Protein 6UMT (pdb70)

Secondary structure (DSSP, 8-state):
---EEE-SEEEEETTS-EEEEEE---SS----EEEEEE-TTS-EEEEEEET---EEEEE-TTSSEEEEEESS--GGG-EEEEEEEEE-SSS-EEEEPPPEEEEEEPPP-/--EEE-S--EEEEETT--EEEEEEEE-SS----SSEEEEEEES----S---EE-GGGGGGTEEEEEESS--GGG-EEEEEEEEETTEEEEEEEEEEEE-

InterPro domains:
  IPR003599 Immunoglobulin domain subtype [SM00409] (39-145)
  IPR007110 Immunoglobulin-like domain [PS50835] (35-145)
  IPR013106 Immunoglobulin V-set domain [PF07686] (39-144)
  IPR013106 Immunoglobulin V-set domain [SM00406] (49-125)
  IPR013783 Immunoglobulin-like fold [G3DSA:2.60.40.10] (24-150)
  IPR036179 Immunoglobulin-like domain superfamily [SSF48726] (37-146)
  IPR042379 Programmed cell death protein 1 [PTHR15264] (1-281)

CATH classification: 2.60.40.10

Nearest PDB structures (foldseek):
  6umt-assembly1_A  TM=1.009E+00  e=7.708E-22  Homo sapiens
  6j15-assembly1_C  TM=9.448E-01  e=2.544E-17  Homo sapiens
  3rrq-assembly1_A  TM=9.285E-01  e=1.656E-17  Homo sapiens
  4zqk-assembly1_B  TM=9.507E-01  e=1.341E-16  Homo sapiens
  6j14-assembly1_G  TM=9.420E-01  e=9.247E-16  Homo sapiens

Structure (mmCIF, N/CA/C/O backbone):
data_6UMT
#
_entry.id   6UMT
#
_cell.length_a   41.291
_cell.length_b   67.798
_cell.length_c   89.701
_cell.angle_alpha   90.000
_cell.angle_beta   90.000
_cell.angle_gamma   90.000
#
_symmetry.space_group_name_H-M   'P 21 21 21'
#
loop_
_entity.id
_entity.type
_entity.pdbx_description
1 polymer 'Programmed cell death protein 1'
2 polymer 'Programmed cell death 1 ligand 2'
3 non-polymer 'MAGNESIUM ION'
4 water water
#
loop_
_atom_site.group_PDB
_atom_site.id
_atom_site.type_symbol
_atom_site.label_atom_id
_atom_site.label_alt_id
_atom_site.label_comp_id
_atom_site.label_asym_id
_atom_site.label_entity_id
_atom_site.label_seq_id
_atom_site.pdbx_PDB_ins_code
_atom_site.Cartn_x
_atom_site.Cartn_y
_atom_site.Cartn_z
_atom_site.occupancy
_atom_site.B_iso_or_equiv
_atom_site.auth_seq_id
_atom_site.auth_comp_id
_atom_site.auth_asym_id
_atom_site.auth_atom_id
_atom_site.pdbx_PDB_model_num
ATOM 1 N N . ASN A 1 20 ? -24.027 -9.539 19.170 1.00 111.31 33 ASN A N 1
ATOM 2 C CA . ASN A 1 20 ? -23.199 -10.217 20.160 1.00 108.34 33 ASN A CA 1
ATOM 3 C C . ASN A 1 20 ? -21.841 -9.544 20.469 1.00 99.06 33 ASN A C 1
ATOM 4 O O . ASN A 1 20 ? -21.189 -9.931 21.441 1.00 101.06 33 ASN A O 1
ATOM 9 N N . PRO A 1 21 ? -21.406 -8.542 19.665 1.00 83.38 34 PRO A N 1
ATOM 10 C CA . PRO A 1 21 ? -20.437 -7.630 20.294 1.00 70.58 34 PRO A CA 1
ATOM 11 C C . PRO A 1 21 ? -21.072 -6.991 21.522 1.00 57.90 34 PRO A C 1
ATOM 12 O O . PRO A 1 21 ? -22.283 -6.799 21.518 1.00 57.97 34 PRO A O 1
ATOM 16 N N . PRO A 1 22 ? -20.283 -6.644 22.545 1.00 49.94 35 PRO A N 1
ATOM 17 C CA . PRO A 1 22 ? -20.963 -6.060 23.705 1.00 46.59 35 PRO A CA 1
ATOM 18 C C . PRO A 1 22 ? -21.633 -4.748 23.352 1.00 47.38 35 PRO A C 1
ATOM 19 O O . PRO A 1 22 ? -21.251 -4.083 22.386 1.00 41.97 35 PRO A O 1
ATOM 23 N N . THR A 1 23 ? -22.653 -4.389 24.121 1.00 49.01 36 THR A N 1
ATOM 24 C CA . THR A 1 23 ? -23.241 -3.073 23.972 1.00 48.00 36 THR A CA 1
ATOM 25 C C . THR A 1 23 ? -22.754 -2.242 25.152 1.00 42.96 36 THR A C 1
ATOM 26 O O . THR A 1 23 ? -22.334 -2.781 26.167 1.00 39.95 36 THR A O 1
ATOM 30 N N . PHE A 1 24 ? -22.799 -0.928 25.006 1.00 42.88 37 PHE A N 1
ATOM 31 C CA . PHE A 1 24 ? -22.126 -0.050 25.939 1.00 42.42 37 PHE A CA 1
ATOM 32 C C . PHE A 1 24 ? -22.893 1.261 25.947 1.00 43.95 37 PHE A C 1
ATOM 33 O O . PHE A 1 24 ? -23.025 1.900 24.898 1.00 43.18 37 PHE A O 1
ATOM 41 N N . SER A 1 25 ? -23.442 1.646 27.100 1.00 40.45 38 SER A N 1
ATOM 42 C CA . SER A 1 25 ? -24.375 2.769 27.105 1.00 42.21 38 SER A CA 1
ATOM 43 C C . SER A 1 25 ? -24.207 3.590 28.388 1.00 44.20 38 SER A C 1
ATOM 44 O O . SER A 1 25 ? -23.717 3.063 29.391 1.00 42.91 38 SER A O 1
ATOM 47 N N . PRO A 1 26 ? -24.609 4.877 28.364 1.00 42.13 39 PRO A N 1
ATOM 48 C CA . PRO A 1 26 ? -25.211 5.580 27.221 1.00 42.61 39 PRO A CA 1
ATOM 49 C C . PRO A 1 26 ? -24.159 6.005 26.227 1.00 41.21 39 PRO A C 1
ATOM 50 O O . PRO A 1 26 ? -22.966 6.034 26.577 1.00 36.56 39 PRO A O 1
ATOM 54 N N . ALA A 1 27 ? -24.571 6.315 25.007 1.00 42.34 40 ALA A N 1
ATOM 55 C CA . ALA A 1 27 ? -23.631 6.754 23.977 1.00 40.44 40 ALA A CA 1
ATOM 56 C C . ALA A 1 27 ? -22.950 8.050 24.389 1.00 43.29 40 ALA A C 1
ATOM 57 O O . ALA A 1 27 ? -21.808 8.304 23.985 1.00 40.87 4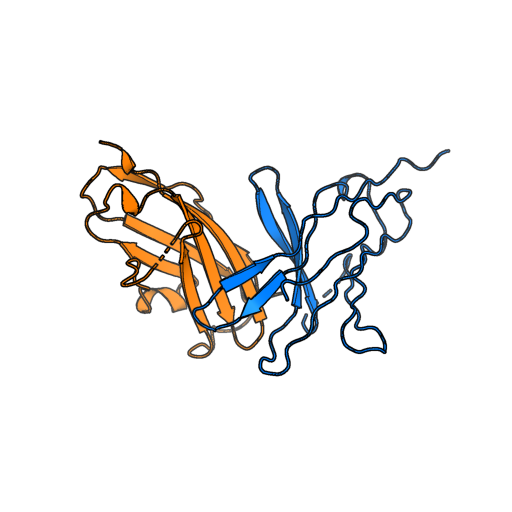0 ALA A O 1
ATOM 59 N N . LEU A 1 28 ? -23.659 8.869 25.171 1.00 43.52 41 LEU A N 1
ATOM 60 C CA . LEU A 1 28 ? -23.142 10.151 25.660 1.00 39.16 41 LEU A CA 1
ATOM 61 C C . LEU A 1 28 ? -23.457 10.291 27.152 1.00 38.91 41 LEU A C 1
ATOM 62 O O . LEU A 1 28 ? -24.600 10.380 27.538 1.00 39.67 41 LEU A O 1
ATOM 67 N N . LEU A 1 29 ? -22.431 10.308 27.976 1.00 36.39 42 LEU A N 1
ATOM 68 C CA . LEU A 1 29 ? -22.585 10.372 29.435 1.00 38.27 42 LEU A CA 1
ATOM 69 C C . LEU A 1 29 ? -21.992 11.678 29.943 1.00 36.30 42 LEU A C 1
ATOM 70 O O . LEU A 1 29 ? -20.832 11.976 29.667 1.00 36.38 42 LEU A O 1
ATOM 75 N N . VAL A 1 30 ? -22.774 12.474 30.652 1.00 36.07 43 VAL A N 1
ATOM 76 C CA . VAL A 1 30 ? -22.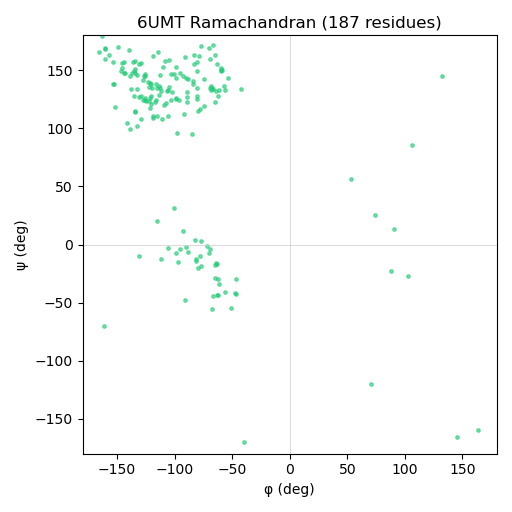306 13.784 31.082 1.00 34.96 43 VAL A CA 1
ATOM 77 C C . VAL A 1 30 ? -22.431 13.835 32.595 1.00 38.56 43 VAL A C 1
ATOM 78 O O . VAL A 1 30 ? -23.509 13.615 33.130 1.00 41.78 43 VAL A O 1
ATOM 82 N N A VAL A 1 31 ? -21.318 14.134 33.267 0.42 35.68 44 VAL A N 1
ATOM 83 N N B VAL A 1 31 ? -21.316 14.072 33.280 0.58 35.37 44 VAL A N 1
ATOM 84 C CA A VAL A 1 31 ? -21.217 14.103 34.730 0.42 36.28 44 VAL A CA 1
ATOM 85 C CA B VAL A 1 31 ? -21.332 14.226 34.738 0.58 36.42 44 VAL A CA 1
ATOM 86 C C A VAL A 1 31 ? -20.440 15.329 35.240 0.42 36.32 44 VAL A C 1
ATOM 87 C C B VAL A 1 31 ? -20.605 15.488 35.171 0.58 36.63 44 VAL A C 1
ATOM 88 O O A VAL A 1 31 ? -19.559 15.832 34.545 0.42 35.50 44 VAL A O 1
ATOM 89 O O B VAL A 1 31 ? -19.922 16.151 34.390 0.58 36.08 44 VAL A O 1
ATOM 96 N N . THR A 1 32 ? -20.768 15.811 36.435 1.00 34.64 45 THR A N 1
ATOM 97 C CA . THR A 1 32 ? -20.067 16.938 37.036 1.00 36.77 45 THR A CA 1
ATOM 98 C C . THR A 1 32 ? -18.768 16.431 37.670 1.00 36.40 45 THR A C 1
ATOM 99 O O . THR A 1 32 ? -18.772 15.336 38.250 1.00 33.44 45 THR A O 1
ATOM 103 N N . GLU A 1 33 ? -17.671 17.189 37.556 1.00 36.77 46 GLU A N 1
ATOM 104 C CA . GLU A 1 33 ? -16.377 16.733 38.083 1.00 37.14 46 GLU A CA 1
ATOM 105 C C . GLU A 1 33 ? -16.540 16.439 39.577 1.00 33.91 46 GLU A C 1
ATOM 106 O O . GLU A 1 33 ? -17.203 17.173 40.282 1.00 35.69 46 GLU A O 1
ATOM 112 N N . GLY A 1 34 ? -15.983 15.325 40.039 1.00 33.51 47 GLY A N 1
ATOM 113 C CA . GLY A 1 34 ? -16.123 14.964 41.449 1.00 37.77 47 GLY A CA 1
ATOM 114 C C . GLY A 1 34 ? -17.164 13.870 41.684 1.00 40.08 47 GLY A C 1
ATOM 115 O O . GLY A 1 34 ? -17.059 13.117 42.652 1.00 45.08 47 GLY A O 1
ATOM 116 N N . ASP A 1 35 ? -18.159 13.780 40.804 1.00 34.50 48 ASP A N 1
ATOM 117 C CA . ASP A 1 35 ? -19.192 12.736 40.854 1.00 35.42 48 ASP A CA 1
ATOM 118 C C . ASP A 1 35 ? -18.742 11.428 40.192 1.00 38.54 48 ASP A C 1
ATOM 119 O O . ASP A 1 35 ? -17.794 11.428 39.395 1.00 35.78 48 ASP A O 1
ATOM 124 N N . SER A 1 36 ? -19.431 10.318 40.466 1.00 32.69 49 SER A N 1
ATOM 125 C CA . SER A 1 36 ? -19.084 9.069 39.765 1.00 31.28 49 SER A CA 1
ATOM 126 C C . SER A 1 36 ? -19.742 9.092 38.380 1.00 32.87 49 SER A C 1
ATOM 127 O O . SER A 1 36 ? -20.806 9.666 38.207 1.00 34.32 49 SER A O 1
ATOM 130 N N . ALA A 1 37 ? -19.101 8.457 37.415 1.00 35.34 50 ALA A N 1
ATOM 131 C CA . ALA A 1 37 ? -19.630 8.328 36.067 1.00 36.08 50 ALA A CA 1
ATOM 132 C C . ALA A 1 37 ? -19.755 6.854 35.794 1.00 36.46 50 ALA A C 1
ATOM 133 O O . ALA A 1 37 ? -18.745 6.164 35.806 1.00 38.85 50 ALA A O 1
ATOM 135 N N . THR A 1 38 ? -20.957 6.374 35.498 1.00 33.68 51 THR A N 1
ATOM 136 C CA . THR A 1 38 ? -21.147 4.951 35.318 1.00 34.30 51 THR A CA 1
ATOM 137 C C . THR A 1 38 ? -21.693 4.597 33.930 1.00 38.22 51 THR A C 1
ATOM 138 O O . THR A 1 38 ? -22.772 5.027 33.536 1.00 37.82 51 THR A O 1
ATOM 142 N N . PHE A 1 39 ? -20.900 3.841 33.168 1.00 37.06 52 PHE A N 1
ATOM 143 C CA . PHE A 1 39 ? -21.390 3.213 31.950 1.00 39.21 52 PHE A CA 1
ATOM 144 C C . PHE A 1 39 ? -21.939 1.820 32.235 1.00 41.84 52 PHE A C 1
ATOM 145 O O . PHE A 1 39 ? -21.616 1.231 33.245 1.00 45.01 52 PHE A O 1
ATOM 153 N N . THR A 1 40 ? -22.748 1.276 31.333 1.00 39.44 53 THR A N 1
ATOM 154 C CA . THR A 1 40 ? -23.129 -0.114 31.453 1.00 35.98 53 THR A CA 1
ATOM 155 C C . THR A 1 40 ? -22.712 -0.899 30.219 1.00 38.09 53 THR A C 1
ATOM 156 O O . THR A 1 40 ? -23.034 -0.500 29.090 1.00 41.35 53 THR A O 1
ATOM 160 N N . CYS A 1 41 ? -21.967 -1.986 30.437 1.00 39.25 54 CYS A N 1
ATOM 161 C CA A CYS A 1 41 ? -21.571 -2.912 29.378 0.99 42.45 54 CYS A CA 1
ATOM 162 C CA B CYS A 1 41 ? -21.592 -2.892 29.365 0.01 42.20 54 CYS A CA 1
ATOM 163 C C . CYS A 1 41 ? -22.428 -4.162 29.455 1.00 47.40 54 CYS A C 1
ATOM 164 O O . CYS A 1 41 ? -22.680 -4.677 30.538 1.00 49.13 54 CYS A O 1
ATOM 169 N N A SER A 1 42 ? -22.887 -4.644 28.302 0.55 46.27 55 SER A N 1
ATOM 170 N N B SER A 1 42 ? -22.862 -4.658 28.301 0.45 46.12 55 SER A N 1
ATOM 171 C CA A SER A 1 42 ? -23.718 -5.838 28.244 0.55 47.01 55 SER A CA 1
ATOM 172 C CA B SER A 1 42 ? -23.709 -5.836 28.244 0.45 47.03 55 SER A CA 1
ATOM 173 C C A SER A 1 42 ? -23.086 -6.877 27.331 0.55 46.64 55 SER A C 1
ATOM 174 C C B SER A 1 42 ? -23.106 -6.885 27.321 0.45 46.61 55 SER A C 1
ATOM 175 O O A SER A 1 42 ? -22.757 -6.576 26.176 0.55 43.82 55 SER A O 1
ATOM 176 O O B SER A 1 42 ? -22.812 -6.600 26.155 0.45 44.13 55 SER A O 1
ATOM 181 N N . PHE A 1 43 ? -22.928 -8.095 27.842 1.00 47.19 56 PHE A N 1
ATOM 182 C CA . PHE A 1 43 ? -22.288 -9.167 27.092 1.00 48.37 56 PHE A CA 1
ATOM 183 C C . PHE A 1 43 ? -22.551 -10.508 27.737 1.00 54.27 56 PHE A C 1
ATOM 184 O O . PHE A 1 43 ? -22.617 -10.614 28.958 1.00 57.38 56 PHE A O 1
ATOM 192 N N . SER A 1 44 ? -22.674 -11.540 26.917 1.00 54.77 57 SER A N 1
ATOM 193 C CA . SER A 1 44 ? -22.829 -12.886 27.431 1.00 63.73 57 SER A CA 1
ATOM 194 C C . SER A 1 44 ? -22.294 -13.895 26.421 1.00 71.20 57 SER A C 1
ATOM 195 O O . SER A 1 44 ? -22.499 -13.749 25.210 1.00 72.55 57 SER A O 1
ATOM 198 N N . SER A 1 45 ? -21.588 -14.902 26.927 1.00 73.98 58 SER A N 1
ATOM 199 C CA . SER A 1 45 ? -21.089 -15.994 26.099 1.00 79.23 58 SER A CA 1
ATOM 200 C C . SER A 1 45 ? -21.439 -17.315 26.751 1.00 87.23 58 SER A C 1
ATOM 201 O O . SER A 1 45 ? -21.133 -17.551 27.921 1.00 86.40 58 SER A O 1
ATOM 204 N N . THR A 1 46 ? -22.082 -18.183 25.987 1.00 93.91 59 THR A N 1
ATOM 205 C CA . THR A 1 46 ? -22.535 -19.440 26.546 1.00 104.73 59 THR A CA 1
ATOM 206 C C . THR A 1 46 ? -21.433 -20.491 26.426 1.00 108.87 59 THR A C 1
ATOM 207 O O . THR A 1 46 ? -21.514 -21.565 27.024 1.00 113.78 59 THR A O 1
ATOM 211 N N . SER A 1 47 ? -20.368 -20.119 25.742 1.00 105.90 60 SER A N 1
ATOM 212 C CA . SER A 1 47 ? -19.374 -21.076 25.319 1.00 108.06 60 SER A CA 1
ATOM 213 C C . SER A 1 47 ? -17.946 -20.659 25.648 1.00 103.18 60 SER A C 1
ATOM 214 O O . SER A 1 47 ? -17.034 -21.457 25.544 1.00 105.57 60 SER A O 1
ATOM 217 N N . GLU A 1 48 ? -17.732 -19.423 26.087 1.00 101.10 61 GLU A N 1
ATOM 218 C CA . GLU A 1 48 ? -16.380 -18.983 26.441 1.00 99.80 61 GLU A CA 1
ATOM 219 C C . GLU A 1 48 ? -16.329 -18.195 27.763 1.00 110.21 61 GLU A C 1
ATOM 220 O O . GLU A 1 48 ? -17.288 -17.552 28.110 1.00 105.37 61 GLU A O 1
ATOM 226 N N . SER A 1 49 ? -15.219 -18.284 28.492 1.00 125.02 62 SER A N 1
ATOM 227 C CA . SER A 1 49 ? -15.046 -17.641 29.791 1.00 129.26 62 SER A CA 1
ATOM 228 C C . SER A 1 49 ? -15.107 -16.138 29.693 1.00 124.89 62 SER A C 1
ATOM 229 O O . SER A 1 49 ? -15.732 -15.486 30.530 1.00 127.79 62 SER A O 1
ATOM 232 N N . PHE A 1 50 ? -14.458 -15.574 28.685 1.00 102.45 63 PHE A N 1
ATOM 233 C CA . PHE A 1 50 ? -13.242 -14.818 28.870 1.00 79.01 63 PHE A CA 1
ATOM 234 C C . PHE A 1 50 ? -13.602 -13.572 29.706 1.00 64.66 63 PHE A C 1
ATOM 235 O O . PHE A 1 50 ? -14.740 -13.234 29.854 1.00 61.43 63 PHE A O 1
ATOM 243 N N . VAL A 1 51 ? -12.598 -12.935 30.267 1.00 56.73 64 VAL A N 1
ATOM 244 C CA . VAL A 1 51 ? -12.707 -11.657 30.951 1.00 48.70 64 VAL A CA 1
ATOM 245 C C . VAL A 1 51 ? -13.228 -10.536 30.047 1.00 44.29 64 VAL A C 1
ATOM 246 O O . VAL A 1 51 ? -13.023 -10.556 28.861 1.00 42.88 64 VAL A O 1
ATOM 250 N N . LEU A 1 52 ? -13.931 -9.578 30.638 1.00 38.97 65 LEU A N 1
ATOM 251 C CA . LEU A 1 52 ? -14.485 -8.458 29.913 1.00 36.70 65 LEU A CA 1
ATOM 252 C C . LEU A 1 52 ? -13.665 -7.212 30.233 1.00 35.26 65 LEU A C 1
ATOM 253 O O . LEU A 1 52 ? -13.419 -6.944 31.392 1.00 35.04 65 LEU A O 1
ATOM 258 N N . ASN A 1 53 ? -13.269 -6.442 29.222 1.00 34.31 66 ASN A N 1
ATOM 259 C CA . ASN A 1 53 ? -12.354 -5.314 29.436 1.00 34.33 66 ASN A CA 1
ATOM 260 C C . ASN A 1 53 ? -12.989 -3.969 29.200 1.00 34.62 66 ASN A C 1
ATOM 261 O O . ASN A 1 53 ? -13.823 -3.813 28.315 1.00 34.81 66 ASN A O 1
ATOM 266 N N . TRP A 1 54 ? -12.559 -2.981 29.971 1.00 31.20 67 TRP A N 1
ATOM 267 C CA . TRP A 1 54 ? -13.016 -1.624 29.765 1.00 29.46 67 TRP A CA 1
ATOM 268 C C . TRP A 1 54 ? -11.857 -0.754 29.256 1.00 31.37 67 TRP A C 1
ATOM 269 O O . TRP A 1 54 ? -10.777 -0.796 29.848 1.00 30.79 67 TRP A O 1
ATOM 280 N N . TYR A 1 55 ? -12.092 0.033 28.195 1.00 32.47 68 TYR A N 1
ATOM 281 C CA . TYR A 1 55 ? -11.053 0.818 27.488 1.00 31.87 68 TYR A CA 1
ATOM 282 C C . TYR A 1 55 ? -11.368 2.284 27.359 1.00 31.80 68 TYR A C 1
ATOM 283 O O . TYR A 1 55 ? -12.529 2.676 27.178 1.00 34.10 68 TYR A O 1
ATOM 292 N N . ARG A 1 56 ? -10.317 3.088 27.402 1.00 30.18 69 ARG A N 1
ATOM 293 C CA . ARG A 1 56 ? -10.379 4.472 26.952 1.00 29.68 69 ARG A CA 1
ATOM 294 C C . ARG A 1 56 ? -9.518 4.606 25.689 1.00 34.40 69 ARG A C 1
ATOM 295 O O . ARG A 1 56 ? -8.414 4.044 25.619 1.00 34.43 69 ARG A O 1
ATOM 303 N N . MET A 1 57 ? -10.048 5.287 24.671 1.00 32.95 70 MET A N 1
ATOM 304 C CA . MET A 1 57 ? -9.328 5.482 23.416 1.00 35.38 70 MET A CA 1
ATOM 305 C C . MET A 1 57 ? -8.472 6.749 23.422 1.00 42.54 70 MET A C 1
ATOM 306 O O . MET A 1 57 ? -8.955 7.844 23.711 1.00 47.21 70 MET A O 1
ATOM 311 N N . SER A 1 58 ? -7.195 6.587 23.106 1.00 43.34 71 SER A N 1
ATOM 312 C CA . SER A 1 58 ? -6.247 7.690 22.992 1.00 53.52 71 SER A CA 1
ATOM 313 C C . SER A 1 58 ? -6.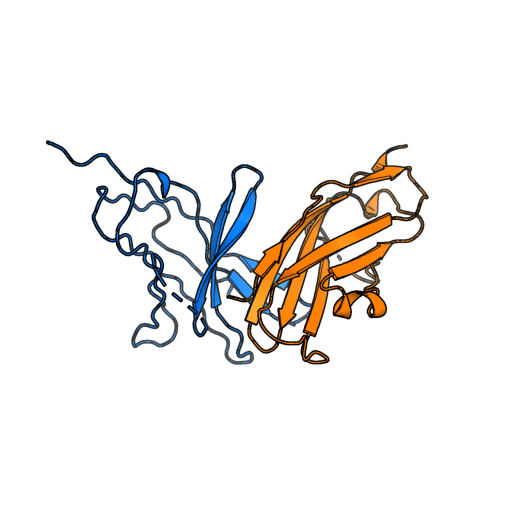567 8.617 21.806 1.00 66.57 71 SER A C 1
ATOM 314 O O . SER A 1 58 ? -7.451 8.318 20.978 1.00 59.66 71 SER A O 1
ATOM 317 N N . PRO A 1 59 ? -5.854 9.755 21.722 1.00 85.13 72 PRO A N 1
ATOM 318 C CA . PRO A 1 59 ? -5.928 10.573 20.502 1.00 91.13 72 PRO A CA 1
ATOM 319 C C . PRO A 1 59 ? -5.691 9.766 19.231 1.00 90.80 72 PRO A C 1
ATOM 320 O O . PRO A 1 59 ? -6.525 9.773 18.325 1.00 95.85 72 PRO A O 1
ATOM 324 N N . SER A 1 60 ? -4.565 9.059 19.193 1.00 83.78 73 SER A N 1
ATOM 325 C CA . SER A 1 60 ? -4.163 8.283 18.024 1.00 78.73 73 SER A CA 1
ATOM 326 C C . SER A 1 60 ? -5.060 7.068 17.802 1.00 72.65 73 SER A C 1
ATOM 327 O O . SER A 1 60 ? -4.904 6.347 16.821 1.00 76.70 73 SER A O 1
ATOM 330 N N . GLY A 1 61 ? -5.998 6.840 18.712 1.00 63.68 74 GLY A N 1
ATOM 331 C CA . GLY A 1 61 ? -6.962 5.771 18.545 1.00 58.59 74 GLY A CA 1
ATOM 332 C C . GLY A 1 61 ? -6.554 4.437 19.146 1.00 55.08 74 GLY A C 1
ATOM 333 O O . GLY A 1 61 ? -7.182 3.421 18.845 1.00 53.62 74 GLY A O 1
ATOM 334 N N . GLN A 1 62 ? -5.515 4.431 19.989 1.00 50.13 75 GLN A N 1
ATOM 335 C CA . GLN A 1 62 ? -5.137 3.235 20.725 1.00 40.00 75 GLN A CA 1
ATOM 336 C C . GLN A 1 62 ? -5.999 2.984 21.970 1.00 36.89 75 GLN A C 1
ATOM 337 O O . GLN A 1 62 ? -6.241 3.875 22.804 1.00 32.69 75 GLN A O 1
ATOM 343 N N . PRO A 1 63 ? -6.422 1.736 22.147 1.00 30.84 76 PRO A N 1
ATOM 344 C CA . PRO A 1 63 ? -7.232 1.459 23.333 1.00 30.42 76 PRO A CA 1
ATOM 345 C C . PRO A 1 63 ? -6.357 1.294 24.577 1.00 35.24 76 PRO A C 1
ATOM 346 O O . PRO A 1 63 ? -5.406 0.521 24.557 1.00 37.77 76 PRO A O 1
ATOM 350 N N . ASP A 1 64 ? -6.668 2.024 25.650 1.00 34.03 77 ASP A N 1
ATOM 351 C CA . ASP A 1 64 ? -5.895 1.902 26.904 1.00 39.25 77 ASP A CA 1
ATOM 352 C C . ASP A 1 64 ? -6.736 1.173 27.933 1.00 32.62 77 ASP A C 1
ATOM 353 O O . ASP A 1 64 ? -7.847 1.613 28.260 1.00 29.72 77 ASP A O 1
ATOM 358 N N . LYS A 1 65 ? -6.225 0.054 28.436 1.00 32.49 78 LYS A N 1
ATOM 359 C CA . LYS A 1 65 ? -7.050 -0.806 29.285 1.00 33.85 78 LYS A CA 1
ATOM 360 C C . LYS A 1 65 ? -7.209 -0.178 30.657 1.00 32.61 78 LYS A C 1
ATOM 361 O O . LYS A 1 65 ? -6.217 0.020 31.342 1.00 30.01 78 LYS A O 1
ATOM 367 N N . LEU A 1 66 ? -8.437 0.118 31.059 1.00 32.65 79 LEU A N 1
ATOM 368 C CA . LEU A 1 66 ? -8.678 0.740 32.377 1.00 33.94 79 LEU A CA 1
ATOM 369 C C . LEU A 1 66 ? -8.924 -0.274 33.483 1.00 31.65 79 LEU A C 1
ATOM 370 O O . LEU A 1 66 ? -8.418 -0.148 34.601 1.00 31.04 79 LEU A O 1
ATOM 375 N N . ALA A 1 67 ? -9.795 -1.232 33.195 1.00 34.83 80 ALA A N 1
ATOM 376 C CA . ALA A 1 67 ? -10.134 -2.232 34.190 1.00 40.96 80 ALA A CA 1
ATOM 377 C C . ALA A 1 67 ? -10.776 -3.367 33.470 1.00 39.77 80 ALA A C 1
ATOM 378 O O . ALA A 1 67 ? -10.981 -3.297 32.252 1.00 37.25 80 ALA A O 1
ATOM 380 N N . ALA A 1 68 ? -11.136 -4.390 34.231 1.00 39.22 81 ALA A N 1
ATOM 381 C CA . ALA A 1 68 ? -11.687 -5.618 33.665 1.00 41.75 81 ALA A CA 1
ATOM 382 C C . ALA A 1 68 ? -12.448 -6.422 34.713 1.00 44.08 81 ALA A C 1
ATOM 383 O O . ALA A 1 68 ? -12.228 -6.265 35.907 1.00 42.96 81 ALA A O 1
ATOM 385 N N . PHE A 1 69 ? -13.322 -7.304 34.255 1.00 44.49 82 PHE A N 1
ATOM 386 C CA . PHE A 1 69 ? -13.965 -8.242 35.162 1.00 48.69 82 PHE A CA 1
ATOM 387 C C . PHE A 1 69 ? -13.919 -9.645 34.599 1.00 49.91 82 PHE A C 1
ATOM 388 O O . PHE A 1 69 ? -14.190 -9.841 33.411 1.00 51.73 82 PHE A O 1
ATOM 396 N N . PRO A 1 70 ? -13.547 -10.620 35.434 1.00 50.73 83 PRO A N 1
ATOM 397 C CA . PRO A 1 70 ? -12.933 -10.360 36.747 1.00 59.78 83 PRO A CA 1
ATOM 398 C C . PRO A 1 70 ? -11.414 -10.265 36.604 1.00 71.30 83 PRO A C 1
ATOM 399 O O . PRO A 1 70 ? -10.824 -11.071 35.880 1.00 70.44 83 PRO A O 1
ATOM 403 N N . GLU A 1 71 ? -10.796 -9.240 37.163 1.00 79.84 84 GLU A N 1
ATOM 404 C CA . GLU A 1 71 ? -9.342 -9.165 37.219 1.00 88.54 84 GLU A CA 1
ATOM 405 C C . GLU A 1 71 ? -9.012 -8.145 38.305 1.00 96.11 84 GLU A C 1
ATOM 406 O O . GLU A 1 71 ? -9.846 -7.331 38.624 1.00 93.91 84 GLU A O 1
ATOM 412 N N . SER A 1 80 ? -8.138 2.009 43.366 1.00 62.38 93 SER A N 1
ATOM 413 C CA . SER A 1 80 ? -8.283 2.182 41.930 1.00 59.24 93 SER A CA 1
ATOM 414 C C . SER A 1 80 ? -9.359 3.245 41.598 1.00 53.79 93 SER A C 1
ATOM 415 O O . SER A 1 80 ? -10.355 3.408 42.297 1.00 56.10 93 SER A O 1
ATOM 418 N N . ARG A 1 81 ? -9.109 3.992 40.535 1.00 47.65 94 ARG A N 1
ATOM 419 C CA . ARG A 1 81 ? -9.997 5.038 40.074 1.00 42.51 94 ARG A CA 1
ATOM 420 C C . ARG A 1 81 ? -11.170 4.474 39.284 1.00 38.15 94 ARG A C 1
ATOM 421 O O . ARG A 1 81 ? -12.161 5.167 39.059 1.00 36.16 94 ARG A O 1
ATOM 429 N N . PHE A 1 82 ? -10.991 3.245 38.797 1.00 34.87 95 PHE A N 1
ATOM 430 C CA . PHE A 1 82 ? -11.919 2.562 37.902 1.00 36.87 95 PHE A CA 1
ATOM 431 C C . PHE A 1 82 ? -12.497 1.332 38.539 1.00 45.78 95 PHE A C 1
ATOM 432 O O . PHE A 1 82 ? -11.806 0.608 39.261 1.00 52.15 95 PHE A O 1
ATOM 440 N N . ARG A 1 83 ? -13.797 1.131 38.335 1.00 45.58 96 ARG A N 1
ATOM 441 C CA . ARG A 1 83 ? -14.455 0.018 38.978 1.00 45.36 96 ARG A CA 1
ATOM 442 C C . ARG A 1 83 ? -15.410 -0.696 38.041 1.00 41.36 96 ARG A C 1
ATOM 443 O O . ARG A 1 83 ? -16.194 -0.061 37.315 1.00 38.73 96 ARG A O 1
ATOM 451 N N . VAL A 1 84 ? -15.324 -2.019 38.054 1.00 41.24 97 VAL A N 1
ATOM 452 C CA . VAL A 1 84 ? -16.192 -2.869 37.233 1.00 42.09 97 VAL A CA 1
ATOM 453 C C . VAL A 1 84 ? -16.885 -3.879 38.095 1.00 42.31 97 VAL A C 1
ATOM 454 O O . VAL A 1 84 ? -16.224 -4.614 38.825 1.00 42.00 97 VAL A O 1
ATOM 458 N N . THR A 1 85 ? -18.208 -3.924 38.008 1.00 42.14 98 THR A N 1
ATOM 459 C CA . THR A 1 85 ? -18.983 -4.827 38.844 1.00 49.46 98 THR A CA 1
ATOM 460 C C . THR A 1 85 ? -20.077 -5.496 38.016 1.00 52.20 98 THR A C 1
ATOM 461 O O . THR A 1 85 ? -20.599 -4.901 37.074 1.00 54.32 98 THR A O 1
ATOM 465 N N . GLN A 1 86 ? -20.420 -6.728 38.362 1.00 53.29 99 GLN A N 1
ATOM 466 C CA . GLN A 1 86 ? -21.403 -7.497 37.602 1.00 53.42 99 GLN A CA 1
ATOM 467 C C . GLN A 1 86 ? -22.780 -7.377 38.229 1.00 55.44 99 GLN A C 1
ATOM 468 O O . GLN A 1 86 ? -22.952 -7.666 39.397 1.00 57.95 99 GLN A O 1
ATOM 474 N N . LEU A 1 87 ? -23.765 -6.946 37.457 1.00 55.90 100 LEU A N 1
ATOM 475 C CA . LEU A 1 87 ? -25.113 -6.745 38.005 1.00 58.90 100 LEU A CA 1
ATOM 476 C C . LEU A 1 87 ? -25.831 -8.087 38.182 1.00 62.43 100 LEU A C 1
ATOM 477 O O . LEU A 1 87 ? -25.315 -9.123 37.762 1.00 63.47 100 LEU A O 1
ATOM 482 N N . PRO A 1 88 ? -26.998 -8.089 38.852 1.00 66.52 101 PRO A N 1
ATOM 483 C CA . PRO A 1 88 ? -27.619 -9.381 39.164 1.00 71.13 101 PRO A CA 1
ATOM 484 C C . PRO A 1 88 ? -28.000 -10.246 37.963 1.00 74.24 101 PRO A C 1
ATOM 485 O O . PRO A 1 88 ? -27.903 -11.467 38.073 1.00 77.58 101 PRO A O 1
ATOM 489 N N . ASN A 1 89 ? -28.412 -9.654 36.845 1.00 72.16 102 ASN A N 1
ATOM 490 C CA . ASN A 1 89 ? -28.873 -10.474 35.718 1.00 74.37 102 ASN A CA 1
ATOM 491 C C . ASN A 1 89 ? -27.755 -11.252 35.028 1.00 72.75 102 ASN A C 1
ATOM 492 O O . ASN A 1 89 ? -28.008 -12.069 34.150 1.00 76.70 102 ASN A O 1
ATOM 497 N N . GLY A 1 90 ? -26.517 -10.982 35.423 1.00 68.04 103 GLY A N 1
ATOM 498 C CA . GLY A 1 90 ? -25.378 -11.725 34.914 1.00 66.51 103 GLY A CA 1
ATOM 499 C C . GLY A 1 90 ? -24.757 -11.190 33.634 1.00 63.73 103 GLY A C 1
ATOM 500 O O . GLY A 1 90 ? -23.588 -11.472 33.355 1.00 65.17 103 GLY A O 1
ATOM 501 N N . ARG A 1 91 ? -25.507 -10.424 32.845 1.00 61.46 104 ARG A N 1
ATOM 502 C CA . ARG A 1 91 ? -24.982 -10.018 31.532 1.00 57.81 104 ARG A CA 1
ATOM 503 C C . ARG A 1 91 ? -24.679 -8.532 31.439 1.00 49.81 104 ARG A C 1
ATOM 504 O O . ARG A 1 91 ? -23.992 -8.098 30.518 1.00 45.47 104 ARG A O 1
ATOM 512 N N . ASP A 1 92 ? -25.148 -7.763 32.418 1.00 49.77 105 ASP A N 1
ATOM 513 C CA . ASP A 1 92 ? -24.821 -6.340 32.496 1.00 50.67 105 ASP A CA 1
ATOM 514 C C . ASP A 1 92 ? -23.700 -6.076 33.526 1.00 49.16 105 ASP A C 1
ATOM 515 O O . ASP A 1 92 ? -23.596 -6.782 34.541 1.00 50.64 105 ASP A O 1
ATOM 520 N N . PHE A 1 93 ? -22.867 -5.072 33.238 1.00 46.08 106 PHE A N 1
ATOM 521 C CA . PHE A 1 93 ? -21.722 -4.683 34.075 1.00 40.92 106 PHE A CA 1
ATOM 522 C C . PHE A 1 93 ? -21.691 -3.186 34.224 1.00 43.39 106 PHE A C 1
ATOM 523 O O . PHE A 1 93 ? -21.726 -2.466 33.217 1.00 45.14 106 PHE A O 1
ATOM 531 N N . HIS A 1 94 ? -21.624 -2.700 35.458 1.00 41.04 107 HIS A N 1
ATOM 532 C CA . HIS A 1 94 ? -21.315 -1.283 35.652 1.00 39.78 107 HIS A CA 1
ATOM 533 C C . HIS A 1 94 ? -19.800 -1.019 35.544 1.00 38.66 107 HIS A C 1
ATOM 534 O O . HIS A 1 94 ? -19.000 -1.639 36.229 1.00 36.62 107 HIS A O 1
ATOM 541 N N . MET A 1 95 ? -19.427 -0.102 34.659 1.00 33.60 108 MET A N 1
ATOM 542 C CA A MET A 1 95 ? -18.042 0.349 34.555 0.73 34.55 108 MET A CA 1
ATOM 543 C CA B MET A 1 95 ? -18.045 0.370 34.532 0.27 34.11 108 MET A CA 1
ATOM 544 C C . MET A 1 95 ? -18.015 1.814 34.977 1.00 34.88 108 MET A C 1
ATOM 545 O O . MET A 1 95 ? -18.599 2.672 34.310 1.00 33.13 108 MET A O 1
ATOM 554 N N . SER A 1 96 ? -17.376 2.088 36.105 1.00 31.74 109 SER A N 1
ATOM 555 C CA . SER A 1 96 ? -17.480 3.418 36.689 1.00 32.08 109 SER A CA 1
ATOM 556 C C . SER A 1 96 ? -16.148 4.084 36.863 1.00 33.21 109 SER A C 1
ATOM 557 O O . SER A 1 96 ? -15.198 3.453 37.319 1.00 31.34 109 SER A O 1
ATOM 560 N N . VAL A 1 97 ? -16.090 5.356 36.493 1.00 33.21 110 VAL A N 1
ATOM 561 C CA . VAL A 1 97 ? -15.059 6.250 36.993 1.00 32.84 110 VAL A CA 1
ATOM 562 C C . VAL A 1 97 ? -15.515 6.692 38.402 1.00 31.69 110 VAL A C 1
ATOM 563 O O . VAL A 1 97 ? -16.566 7.332 38.524 1.00 31.04 110 VAL A O 1
ATOM 567 N N . VAL A 1 98 ? -14.781 6.326 39.444 1.00 32.38 111 VAL A N 1
ATOM 568 C CA . VAL A 1 98 ? -15.310 6.506 40.807 1.00 33.76 111 VAL A CA 1
ATOM 569 C C . VAL A 1 98 ? -15.453 7.977 41.167 1.00 35.58 111 VAL A C 1
ATOM 570 O O . VAL A 1 98 ? -16.511 8.389 41.679 1.00 32.39 111 VAL A O 1
ATOM 574 N N . ARG A 1 99 ? -14.443 8.777 40.844 1.00 32.56 112 ARG A N 1
ATOM 575 C CA . ARG A 1 99 ? -14.539 10.227 41.027 1.00 34.44 112 ARG A CA 1
ATOM 576 C C . ARG A 1 99 ? -14.057 10.952 39.757 1.00 34.54 112 ARG A C 1
ATOM 577 O O . ARG A 1 99 ? -12.860 11.079 39.525 1.00 35.15 112 ARG A O 1
ATOM 585 N N . ALA A 1 100 ? -14.986 11.437 38.942 1.00 30.42 113 ALA A N 1
ATOM 586 C CA . ALA A 1 100 ? -14.627 11.937 37.609 1.00 26.49 113 ALA A CA 1
ATOM 587 C C . ALA A 1 100 ? -13.811 13.207 37.688 1.00 29.11 113 ALA A C 1
ATOM 588 O O . ALA A 1 100 ? -14.085 14.072 38.505 1.00 33.62 113 ALA A O 1
ATOM 590 N N . ARG A 1 101 ? -12.758 13.277 36.876 1.00 30.87 114 ARG A N 1
ATOM 591 C CA . ARG A 1 101 ? -11.941 14.474 36.732 1.00 32.61 114 ARG A CA 1
ATOM 592 C C . ARG A 1 101 ? -12.187 15.053 35.347 1.00 30.47 114 ARG A C 1
ATOM 593 O O . ARG A 1 101 ? -12.519 14.310 34.425 1.00 32.29 114 ARG A O 1
ATOM 601 N N . ARG A 1 102 ? -12.018 16.363 35.192 1.00 32.26 115 ARG A N 1
ATOM 602 C CA . ARG A 1 102 ? -12.139 16.972 33.872 1.00 33.33 115 ARG A CA 1
ATOM 603 C C . ARG A 1 102 ? -11.336 16.174 32.824 1.00 36.23 115 ARG A C 1
ATOM 604 O O . ARG A 1 102 ? -11.831 15.953 31.714 1.00 33.03 115 ARG A O 1
ATOM 612 N N . ASP A 1 103 ? -10.117 15.720 33.153 1.00 26.58 116 ASP A N 1
ATOM 613 C CA . ASP A 1 103 ? -9.325 15.073 32.133 1.00 31.95 116 ASP A CA 1
ATOM 614 C C . ASP A 1 103 ? -9.781 13.654 31.856 1.00 33.78 116 ASP A C 1
ATOM 615 O O . ASP A 1 103 ? -9.182 12.990 31.032 1.00 35.83 116 ASP A O 1
ATOM 620 N N . ASP A 1 104 ? -10.848 13.181 32.497 1.00 31.31 117 ASP A N 1
ATOM 621 C CA . ASP A 1 104 ? -11.400 11.886 32.101 1.00 29.12 117 ASP A CA 1
ATOM 622 C C . ASP A 1 104 ? -12.318 11.994 30.876 1.00 33.46 117 ASP A C 1
ATOM 623 O O . ASP A 1 104 ? -12.712 10.976 30.321 1.00 32.02 117 ASP A O 1
ATOM 628 N N . SER A 1 105 ? -12.708 13.210 30.495 1.00 31.63 118 SER A N 1
ATOM 629 C CA . SER A 1 105 ? -13.559 13.367 29.316 1.00 29.71 118 SER A CA 1
ATOM 630 C C . SER A 1 105 ? -12.893 12.718 28.096 1.00 30.75 118 SER A C 1
ATOM 631 O O . SER A 1 105 ? -11.706 12.912 27.844 1.00 34.08 118 SER A O 1
ATOM 634 N N . GLY A 1 106 ? -13.659 11.936 27.362 1.00 29.87 119 GLY A N 1
ATOM 635 C CA . GLY A 1 106 ? -13.121 11.261 26.199 1.00 32.11 119 GLY A CA 1
ATOM 636 C C . GLY A 1 106 ? -13.982 10.127 25.708 1.00 33.96 119 GLY A C 1
ATOM 637 O O . GLY A 1 106 ? -15.163 10.001 26.056 1.00 32.98 119 GLY A O 1
ATOM 638 N N . THR A 1 107 ? -13.345 9.252 24.949 1.00 34.08 120 THR A N 1
ATOM 639 C CA . THR A 1 107 ? -14.018 8.170 24.270 1.00 34.03 120 THR A CA 1
ATOM 640 C C . THR A 1 107 ? -13.763 6.833 24.941 1.00 33.41 120 THR A C 1
ATOM 641 O O . THR A 1 107 ? -12.618 6.521 25.251 1.00 31.96 120 THR A O 1
ATOM 645 N N . TYR A 1 108 ? -14.811 6.041 25.156 1.00 30.08 121 TYR A N 1
ATOM 646 C CA . TYR A 1 108 ? -14.681 4.788 25.921 1.00 31.49 121 TYR A CA 1
ATOM 647 C C . TYR A 1 108 ? -15.399 3.651 25.236 1.00 34.73 121 TYR A C 1
ATOM 648 O O . TYR A 1 108 ? -16.335 3.882 24.477 1.00 35.79 121 TYR A O 1
ATOM 657 N N . LEU A 1 109 ? -15.008 2.416 25.547 1.00 33.30 122 LEU A N 1
ATOM 658 C CA . LEU A 1 109 ? -15.722 1.266 24.992 1.00 33.83 122 LEU A CA 1
ATOM 659 C C . LEU A 1 109 ? -15.420 0.064 25.855 1.00 34.53 122 LEU A C 1
ATOM 660 O O . LEU A 1 109 ? -14.543 0.116 26.716 1.00 34.68 122 LEU A O 1
ATOM 665 N N . CYS A 1 110 ? -16.177 -1.000 25.631 1.00 36.76 123 CYS A N 1
ATOM 666 C CA A CYS A 1 110 ? -16.015 -2.293 26.278 0.37 37.02 123 CYS A CA 1
ATOM 667 C CA B CYS A 1 110 ? -15.830 -2.261 26.262 0.63 37.27 123 CYS A CA 1
ATOM 668 C C . CYS A 1 110 ? -15.651 -3.318 25.200 1.00 38.24 123 CYS A C 1
ATOM 669 O O . CYS A 1 110 ? -16.195 -3.249 24.091 1.00 39.11 123 CYS A O 1
ATOM 674 N N . GLY A 1 111 ? -14.776 -4.266 25.514 1.00 37.42 124 GLY A N 1
ATOM 675 C CA . GLY A 1 111 ? -14.397 -5.246 24.534 1.00 36.38 124 GLY A CA 1
ATOM 676 C C . GLY A 1 111 ? -14.460 -6.623 25.131 1.00 37.42 124 GLY A C 1
ATOM 677 O O . GLY A 1 111 ? -14.205 -6.808 26.332 1.00 35.35 124 GLY A O 1
ATOM 678 N N . ALA A 1 112 ? -14.842 -7.564 24.281 1.00 38.76 125 ALA A N 1
ATOM 679 C CA . ALA A 1 112 ? -14.786 -8.987 24.558 1.00 41.58 125 ALA A CA 1
ATOM 680 C C . ALA A 1 112 ? -13.855 -9.645 23.550 1.00 42.84 125 ALA A C 1
ATOM 681 O O . ALA A 1 112 ? -13.607 -9.107 22.475 1.00 44.03 125 ALA A O 1
ATOM 683 N N . ILE A 1 113 ? -13.410 -10.846 23.867 1.00 42.53 126 ILE A N 1
ATOM 684 C CA . ILE A 1 113 ? -12.572 -11.585 22.954 1.00 43.11 126 ILE A CA 1
ATOM 685 C C . ILE A 1 113 ? -13.172 -12.966 22.678 1.00 49.76 126 ILE A C 1
ATOM 686 O O . ILE A 1 113 ? -13.793 -13.568 23.550 1.00 51.93 126 ILE A O 1
ATOM 691 N N . SER A 1 114 ? -13.017 -13.466 21.456 1.00 48.94 127 SER A N 1
ATOM 692 C CA . SER A 1 114 ? -13.480 -14.813 21.156 1.00 48.02 127 SER A CA 1
ATOM 693 C C . SER A 1 114 ? -12.411 -15.475 20.345 1.00 46.45 127 SER A C 1
ATOM 694 O O . SER A 1 114 ? -11.610 -14.784 19.717 1.00 48.68 127 SER A O 1
ATOM 697 N N . LEU A 1 115 ? -12.389 -16.807 20.365 1.00 45.63 128 LEU A N 1
ATOM 698 C CA . LEU A 1 115 ? -11.432 -17.574 19.587 1.00 50.69 128 LEU A CA 1
ATOM 699 C C . LEU A 1 115 ? -12.022 -18.091 18.290 1.00 54.19 128 LEU A C 1
ATOM 700 O O . LEU A 1 115 ? -11.302 -18.686 17.482 1.00 56.69 128 LEU A O 1
ATOM 705 N N . ALA A 1 116 ? -13.328 -17.916 18.091 1.00 52.57 129 ALA A N 1
ATOM 706 C CA . ALA A 1 116 ? -13.937 -18.518 16.910 1.00 55.45 129 ALA A CA 1
ATOM 707 C C . ALA A 1 116 ? -14.595 -17.469 16.007 1.00 55.57 129 ALA A C 1
ATOM 708 O O . ALA A 1 116 ? -15.233 -16.529 16.493 1.00 56.84 129 ALA A O 1
ATOM 710 N N . PRO A 1 117 ? -14.426 -17.619 14.683 1.00 56.85 130 PRO A N 1
ATOM 711 C CA . PRO A 1 117 ? -13.710 -18.721 14.014 1.00 60.20 130 PRO A CA 1
ATOM 712 C C . PRO A 1 117 ? -12.193 -18.547 14.088 1.00 58.24 130 PRO A C 1
ATOM 713 O O . PRO A 1 117 ? -11.448 -19.471 13.748 1.00 62.27 130 PRO A O 1
ATOM 717 N N . LYS A 1 118 ? -11.759 -17.368 14.537 1.00 57.89 131 LYS A N 1
ATOM 718 C CA . LYS A 1 118 ? -10.335 -17.076 14.762 1.00 59.58 131 LYS A CA 1
ATOM 719 C C . LYS A 1 118 ? -10.259 -16.071 15.913 1.00 57.86 131 LYS A C 1
ATOM 720 O O . LYS A 1 118 ? -11.300 -15.554 16.330 1.00 59.86 131 LYS A O 1
ATO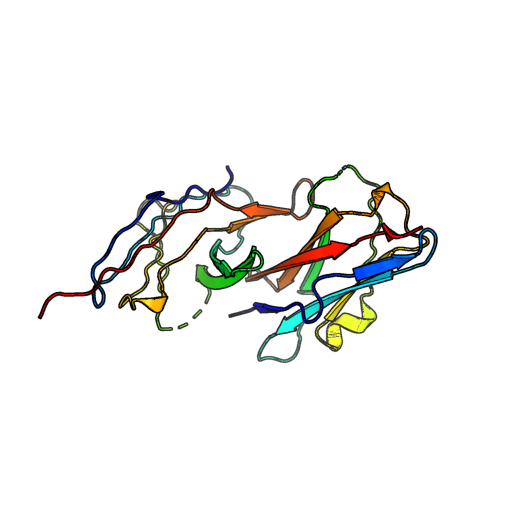M 724 N N . VAL A 1 119 ? -9.069 -15.798 16.456 1.00 51.31 132 VAL A N 1
ATOM 725 C CA . VAL A 1 119 ? -8.993 -14.830 17.559 1.00 51.06 132 VAL A CA 1
ATOM 726 C C . VAL A 1 119 ? -9.424 -13.453 17.057 1.00 50.05 132 VAL A C 1
ATOM 727 O O . VAL A 1 119 ? -8.961 -12.998 16.012 1.00 52.94 132 VAL A O 1
ATOM 731 N N . GLN A 1 120 ? -10.306 -12.793 17.797 1.00 50.49 133 GLN A N 1
ATOM 732 C CA . GLN A 1 120 ? -10.848 -11.494 17.401 1.00 51.28 133 GLN A CA 1
ATOM 733 C C . GLN A 1 120 ? -11.280 -10.702 18.625 1.00 45.41 133 GLN A C 1
ATOM 734 O O . GLN A 1 120 ? -11.827 -11.260 19.557 1.00 42.56 133 GLN A O 1
ATOM 740 N N . ILE A 1 121 ? -10.992 -9.410 18.645 1.00 45.08 134 ILE A N 1
ATOM 741 C CA . ILE A 1 121 ? -11.589 -8.546 19.648 1.00 44.28 134 ILE A CA 1
ATOM 742 C C . ILE A 1 121 ? -12.957 -8.130 19.126 1.00 46.76 134 ILE A C 1
ATOM 743 O O . ILE A 1 121 ? -13.112 -7.866 17.928 1.00 50.86 134 ILE A O 1
ATOM 748 N N . LYS A 1 122 ? -13.956 -8.112 19.997 1.00 44.24 135 LYS A N 1
ATOM 749 C CA . LYS A 1 122 ? -15.235 -7.512 19.616 1.00 43.24 135 LYS A CA 1
ATOM 750 C C . LYS A 1 122 ? -15.394 -6.245 20.420 1.00 39.05 135 LYS A C 1
ATOM 751 O O . LYS A 1 122 ? -15.603 -6.312 21.639 1.00 39.58 135 LYS A O 1
ATOM 755 N N . GLU A 1 123 ? -15.268 -5.097 19.758 1.00 35.71 136 GLU A N 1
ATOM 756 C CA . GLU A 1 123 ? -15.370 -3.823 20.467 1.00 32.90 136 GLU A CA 1
ATOM 757 C C . GLU A 1 123 ? -16.836 -3.422 20.476 1.00 35.76 136 GLU A C 1
ATOM 758 O O . GLU A 1 123 ? -17.523 -3.626 19.487 1.00 36.05 136 GLU A O 1
ATOM 764 N N . SER A 1 124 ? -17.314 -2.834 21.561 1.00 34.32 137 SER A N 1
ATOM 765 C CA . SER A 1 124 ? -18.638 -2.222 21.521 1.00 38.59 137 SER A CA 1
ATOM 766 C C . SER A 1 124 ? -18.560 -0.969 20.651 1.00 40.09 137 SER A C 1
ATOM 767 O O . SER A 1 124 ? -17.484 -0.502 20.322 1.00 38.35 137 SER A O 1
ATOM 770 N N . LEU A 1 125 ? -19.698 -0.397 20.310 1.00 37.05 138 LEU A N 1
ATOM 771 C CA . LEU A 1 125 ? -19.717 0.977 19.829 1.00 40.15 138 LEU A CA 1
ATOM 772 C C . LEU A 1 125 ? -19.149 1.894 20.899 1.00 40.98 138 LEU A C 1
ATOM 773 O O . LEU A 1 125 ? -19.180 1.586 22.119 1.00 41.48 138 LEU A O 1
ATOM 778 N N . ARG A 1 126 ? -18.577 3.002 20.447 1.00 39.20 139 ARG A N 1
ATOM 779 C CA . ARG A 1 126 ? -17.828 3.873 21.349 1.00 38.07 139 ARG A CA 1
ATOM 780 C C . ARG A 1 126 ? -18.773 4.900 21.947 1.00 40.93 139 ARG A C 1
ATOM 781 O O . ARG A 1 126 ? -19.701 5.352 21.287 1.00 45.62 139 ARG A O 1
ATOM 789 N N . ALA A 1 127 ? -18.559 5.233 23.210 1.00 38.22 140 ALA A N 1
ATOM 790 C CA . ALA A 1 127 ? -19.432 6.168 23.915 1.00 41.12 140 ALA A CA 1
ATOM 791 C C . ALA A 1 127 ? -18.578 7.326 24.374 1.00 39.25 140 ALA A C 1
ATOM 792 O O . ALA A 1 127 ? -17.363 7.181 24.502 1.00 38.22 140 ALA A O 1
ATOM 794 N N A GLU A 1 128 ? -19.200 8.466 24.639 0.50 36.77 141 GLU A N 1
ATOM 795 N N B GLU A 1 128 ? -19.168 8.494 24.587 0.50 36.84 141 GLU A N 1
ATOM 796 C CA A GLU A 1 128 ? -18.442 9.641 25.026 0.50 36.21 141 GLU A CA 1
ATOM 797 C CA B GLU A 1 128 ? -18.335 9.591 25.040 0.50 35.54 141 GLU A CA 1
ATOM 798 C C A GLU A 1 128 ? -18.774 10.053 26.448 0.50 33.98 141 GLU A C 1
ATOM 799 C C B GLU A 1 128 ? -18.746 10.015 26.432 0.50 33.89 141 GLU A C 1
ATOM 800 O O A GLU A 1 128 ? -19.945 10.089 26.836 0.50 35.04 141 GLU A O 1
ATOM 801 O O B GLU A 1 128 ? -19.930 10.007 26.787 0.50 34.96 141 GLU A O 1
ATOM 812 N N . LEU A 1 129 ? -17.737 10.328 27.232 1.00 29.18 142 LEU A N 1
ATOM 813 C CA . LEU A 1 129 ? -17.913 10.860 28.578 1.00 28.20 142 LEU A CA 1
ATOM 814 C C . LEU A 1 129 ? -17.525 12.349 28.559 1.00 28.55 142 LEU A C 1
ATOM 815 O O . LEU A 1 129 ? -16.449 12.707 28.054 1.00 29.52 142 LEU A O 1
ATOM 820 N N 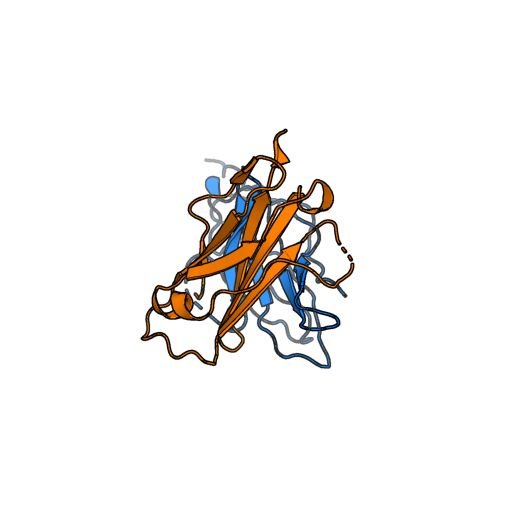. ARG A 1 130 ? -18.380 13.214 29.091 1.00 27.94 143 ARG A N 1
ATOM 821 C CA . ARG A 1 130 ? -18.016 14.621 29.220 1.00 29.12 143 ARG A CA 1
ATOM 822 C C . ARG A 1 130 ? -18.148 14.943 30.693 1.00 31.81 143 ARG A C 1
ATOM 823 O O . ARG A 1 130 ? -19.211 14.743 31.289 1.00 30.81 143 ARG A O 1
ATOM 831 N N . VAL A 1 131 ? -17.054 15.426 31.274 1.00 31.58 144 VAL A N 1
ATOM 832 C CA . VAL A 1 131 ? -17.060 15.813 32.671 1.00 33.73 144 VAL A CA 1
ATOM 833 C C . VAL A 1 131 ? -17.126 17.330 32.681 1.00 35.73 144 VAL A C 1
ATOM 834 O O . VAL A 1 131 ? -16.283 17.992 32.061 1.00 34.95 144 VAL A O 1
ATOM 838 N N . THR A 1 132 ? -18.123 17.885 33.363 1.00 34.70 145 THR A N 1
ATOM 839 C CA . THR A 1 132 ? -18.271 19.329 33.386 1.00 38.68 145 THR A CA 1
ATOM 840 C C . THR A 1 132 ? -17.688 19.973 34.650 1.00 39.11 145 THR A C 1
ATOM 841 O O . THR A 1 132 ? -17.593 19.345 35.698 1.00 40.05 145 THR A O 1
ATOM 845 N N . GLU A 1 133 ? -17.281 21.223 34.522 1.00 34.62 146 GLU A N 1
ATOM 846 C CA . GLU A 1 133 ? -16.800 22.005 35.653 1.00 37.67 146 GLU A CA 1
ATOM 847 C C . GLU A 1 133 ? -17.894 22.193 36.709 1.00 44.41 146 GLU A C 1
ATOM 848 O O . GLU A 1 133 ? -19.018 22.626 36.400 1.00 48.08 146 GLU A O 1
ATOM 854 N N . ARG A 1 134 ? -17.589 21.856 37.962 1.00 43.22 147 ARG A N 1
ATOM 855 C CA . ARG A 1 134 ? -18.543 22.093 39.030 1.00 40.73 147 ARG A CA 1
ATOM 856 C C . ARG A 1 134 ? -18.561 23.575 39.319 1.00 45.72 147 ARG A C 1
ATOM 857 O O . ARG A 1 134 ? -17.523 24.215 39.276 1.00 46.46 147 ARG A O 1
ATOM 865 N N . ARG A 1 135 ? -19.729 24.139 39.611 1.00 49.33 148 ARG A N 1
ATOM 866 C CA . ARG A 1 135 ? -19.797 25.572 39.908 1.00 59.43 148 ARG A CA 1
ATOM 867 C C . ARG A 1 135 ? -19.120 25.893 41.249 1.00 66.19 148 ARG A C 1
ATOM 868 O O . ARG A 1 135 ? -18.922 25.010 42.085 1.00 64.66 148 ARG A O 1
ATOM 870 N N . ALA A 1 136 ? -18.741 27.151 41.441 1.00 73.75 149 ALA A N 1
ATOM 871 C CA . ALA A 1 136 ? -18.303 27.606 42.757 1.00 81.09 149 ALA A CA 1
ATOM 872 C C . ALA A 1 136 ? -19.497 27.637 43.712 1.00 86.57 149 ALA A C 1
ATOM 873 O O . ALA A 1 136 ? -19.341 27.591 44.936 1.00 90.73 149 ALA A O 1
ATOM 875 N N . LEU B 2 20 ? -3.012 -5.202 36.329 1.00 62.50 20 LEU B N 1
ATOM 876 C CA . LEU B 2 20 ? -3.676 -5.607 35.106 1.00 58.16 20 LEU B CA 1
ATOM 877 C C . LEU B 2 20 ? -2.682 -6.066 34.062 1.00 56.80 20 LEU B C 1
ATOM 878 O O . LEU B 2 20 ? -1.649 -5.434 33.856 1.00 58.08 20 LEU B O 1
ATOM 883 N N . PHE B 2 21 ? -3.008 -7.160 33.393 1.00 52.83 21 PHE B N 1
ATOM 884 C CA . PHE B 2 21 ? -2.252 -7.576 32.236 1.00 49.20 21 PHE B CA 1
ATOM 885 C C . PHE B 2 21 ? -2.431 -6.524 31.140 1.00 45.14 21 PHE B C 1
ATOM 886 O O . PHE B 2 21 ? -3.572 -6.224 30.766 1.00 41.12 21 PHE B O 1
ATOM 894 N N . THR B 2 22 ? -1.327 -5.933 30.650 1.00 45.73 22 THR B N 1
ATOM 895 C CA . THR B 2 22 ? -1.426 -4.916 29.583 1.00 42.62 22 THR B CA 1
ATOM 896 C C . THR B 2 22 ? -0.482 -5.153 28.398 1.00 41.92 22 THR B C 1
ATOM 897 O O . THR B 2 22 ? 0.589 -5.754 28.538 1.00 39.02 22 THR B O 1
ATOM 901 N N . VAL B 2 23 ? -0.850 -4.624 27.242 1.00 35.34 23 VAL B N 1
ATOM 902 C CA . VAL B 2 23 ? -0.070 -4.727 26.033 1.00 33.17 23 VAL B CA 1
ATOM 903 C C . VAL B 2 23 ? 0.269 -3.333 25.564 1.00 35.05 23 VAL B C 1
ATOM 904 O O . VAL B 2 23 ? -0.560 -2.478 25.628 1.00 35.02 23 VAL B O 1
ATOM 908 N N . THR B 2 24 ? 1.496 -3.100 25.120 1.00 35.92 24 THR B N 1
ATOM 909 C CA . THR B 2 24 ? 1.915 -1.805 24.632 1.00 38.14 24 THR B CA 1
ATOM 910 C C . THR B 2 24 ? 2.588 -1.903 23.276 1.00 40.73 24 THR B C 1
ATOM 911 O O . THR B 2 24 ? 3.078 -2.932 22.922 1.00 43.51 24 THR B O 1
ATOM 915 N N . VAL B 2 25 ? 2.579 -0.831 22.519 1.00 38.94 25 VAL B N 1
ATOM 916 C CA . VAL B 2 25 ? 3.218 -0.824 21.225 1.00 40.66 25 VAL B CA 1
ATOM 917 C C . VAL B 2 25 ? 4.124 0.358 21.145 1.00 49.10 25 VAL B C 1
ATOM 918 O O . VAL B 2 25 ? 3.670 1.459 20.999 1.00 53.14 25 VAL B O 1
ATOM 922 N N . PRO B 2 26 ? 5.421 0.113 21.192 1.00 53.75 26 PRO B N 1
ATOM 923 C CA . PRO B 2 26 ? 6.367 1.232 21.186 1.00 57.08 26 PRO B CA 1
ATOM 924 C C . PRO B 2 26 ? 6.514 1.805 19.778 1.00 52.07 26 PRO B C 1
ATOM 925 O O . PRO B 2 26 ? 6.907 2.947 19.616 1.00 54.90 26 PRO B O 1
ATOM 929 N N . LYS B 2 27 ? 6.116 1.044 18.770 1.00 48.04 27 LYS B N 1
ATOM 930 C CA . LYS B 2 27 ? 6.121 1.574 17.418 1.00 47.65 27 LYS B CA 1
ATOM 931 C C . LYS B 2 27 ? 4.809 1.202 16.758 1.00 43.29 27 LYS B C 1
ATOM 932 O O . LYS B 2 27 ? 4.538 0.025 16.564 1.00 43.9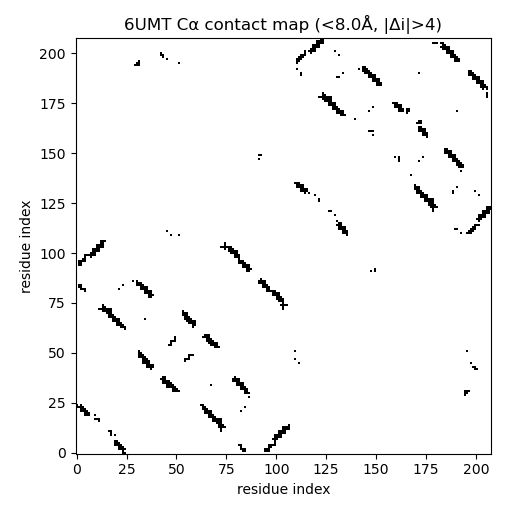1 27 LYS B O 1
ATOM 938 N N . GLU B 2 28 ? 3.974 2.184 16.430 1.00 40.82 28 GLU B N 1
ATOM 939 C CA . GLU B 2 28 ? 2.655 1.841 15.917 1.00 44.01 28 GLU B CA 1
ATOM 940 C C . GLU B 2 28 ? 2.562 1.849 14.390 1.00 44.43 28 GLU B C 1
ATOM 941 O O . GLU B 2 28 ? 1.615 1.293 13.833 1.00 45.11 28 GLU B O 1
ATOM 947 N N . LEU B 2 29 ? 3.545 2.447 13.721 1.00 40.79 29 LEU B N 1
ATOM 948 C CA . LEU B 2 29 ? 3.527 2.546 12.267 1.00 39.31 29 LEU B CA 1
ATOM 949 C C . LEU B 2 29 ? 4.800 1.981 11.631 1.00 38.09 29 LEU B C 1
ATOM 950 O O . LEU B 2 29 ? 5.900 2.392 11.950 1.00 37.80 29 LEU B O 1
ATOM 955 N N . TYR B 2 30 ? 4.617 1.027 10.726 1.00 33.10 30 TYR B N 1
ATOM 956 C CA . TYR B 2 30 ? 5.703 0.406 10.010 1.00 35.59 30 TYR B CA 1
ATOM 957 C C . TYR B 2 30 ? 5.574 0.797 8.541 1.00 39.60 30 TYR B C 1
ATOM 958 O O . TYR B 2 30 ? 4.509 0.663 7.931 1.00 38.67 30 TYR B O 1
ATOM 967 N N . ILE B 2 31 ? 6.653 1.290 7.973 1.00 38.79 31 ILE B N 1
ATOM 968 C CA . ILE B 2 31 ? 6.641 1.686 6.582 1.00 38.51 31 ILE B CA 1
ATOM 969 C C . ILE B 2 31 ? 7.670 0.824 5.868 1.00 43.88 31 ILE B C 1
ATOM 970 O O . ILE B 2 31 ? 8.849 0.939 6.117 1.00 46.53 31 ILE B O 1
ATOM 975 N N . ILE B 2 32 ? 7.220 -0.089 5.020 1.00 42.96 32 ILE B N 1
ATOM 976 C CA . ILE B 2 32 ? 8.123 -1.097 4.462 1.00 43.12 32 ILE B CA 1
ATOM 977 C C . ILE B 2 32 ? 8.120 -1.054 2.932 1.00 45.07 32 ILE B C 1
ATOM 978 O O . ILE B 2 32 ? 7.065 -0.878 2.312 1.00 46.79 32 ILE B O 1
ATOM 983 N N . GLU B 2 33 ? 9.292 -1.206 2.329 1.00 47.25 33 GLU B N 1
ATOM 984 C CA . GLU B 2 33 ? 9.390 -1.266 0.878 1.00 51.43 33 GLU B CA 1
ATOM 985 C C . GLU B 2 33 ? 8.730 -2.523 0.355 1.00 48.95 33 GLU B C 1
ATOM 986 O O . GLU B 2 33 ? 8.893 -3.626 0.909 1.00 51.23 33 GLU B O 1
ATOM 992 N N . HIS B 2 34 ? 7.929 -2.334 -0.676 1.00 44.67 34 HIS B N 1
ATOM 993 C CA . HIS B 2 34 ? 7.298 -3.433 -1.384 1.00 48.78 34 HIS B CA 1
ATOM 994 C C . HIS B 2 34 ? 8.246 -4.623 -1.634 1.00 46.34 34 HIS B C 1
ATOM 995 O O . HIS B 2 34 ? 9.374 -4.436 -2.071 1.00 42.45 34 HIS B O 1
ATOM 1002 N N . GLY B 2 35 ? 7.778 -5.843 -1.370 1.00 46.16 35 GLY B N 1
ATOM 1003 C CA . GLY B 2 35 ? 8.616 -7.019 -1.521 1.00 47.20 35 GLY B CA 1
ATOM 1004 C C . GLY B 2 35 ? 9.688 -7.266 -0.438 1.00 41.02 35 GLY B C 1
ATOM 1005 O O . GLY B 2 35 ? 10.420 -8.245 -0.528 1.00 44.43 35 GLY B O 1
ATOM 1006 N N A SER B 2 36 ? 9.775 -6.418 0.582 0.24 37.94 36 SER B N 1
ATOM 1007 N N B SER B 2 36 ? 9.786 -6.394 0.564 0.76 37.11 36 SER B N 1
ATOM 1008 C CA A SER B 2 36 ? 10.718 -6.697 1.668 0.24 36.08 36 SER B CA 1
ATOM 1009 C CA B SER B 2 36 ? 10.704 -6.653 1.676 0.76 36.59 36 SER B CA 1
ATOM 1010 C C A SER B 2 36 ? 10.004 -7.122 2.951 0.24 35.38 36 SER B C 1
ATOM 1011 C C B SER B 2 36 ? 9.953 -7.316 2.830 0.76 36.23 36 SER B C 1
ATOM 1012 O O A SER B 2 36 ? 8.863 -6.733 3.201 0.24 34.94 36 SER B O 1
ATOM 1013 O O B SER B 2 36 ? 8.724 -7.301 2.850 0.76 35.46 36 SER B O 1
ATOM 1018 N N . ASP B 2 37 ? 10.698 -7.923 3.754 1.00 36.58 37 ASP B N 1
ATOM 1019 C CA . ASP B 2 37 ? 10.130 -8.523 4.984 1.00 37.16 37 ASP B CA 1
ATOM 1020 C C . ASP B 2 37 ? 9.856 -7.496 6.085 1.00 35.60 37 ASP B C 1
ATOM 1021 O O . ASP B 2 37 ? 10.470 -6.457 6.119 1.00 36.66 37 ASP B O 1
ATOM 1026 N N . VAL B 2 38 ? 8.970 -7.814 7.024 1.00 35.97 38 VAL B N 1
ATOM 1027 C CA . VAL B 2 38 ? 8.783 -6.937 8.176 1.00 33.63 38 VAL B CA 1
ATOM 1028 C C . VAL B 2 38 ? 8.447 -7.770 9.404 1.00 34.40 38 VAL B C 1
ATOM 1029 O O . VAL B 2 38 ? 7.878 -8.855 9.295 1.00 34.50 38 VAL B O 1
ATOM 1033 N N . THR B 2 39 ? 8.856 -7.279 10.564 1.00 37.67 39 THR B N 1
ATOM 1034 C CA . THR B 2 39 ? 8.531 -7.921 11.831 1.00 36.24 39 THR B CA 1
ATOM 1035 C C . THR B 2 39 ? 7.718 -6.941 12.674 1.00 34.97 39 THR B C 1
ATOM 1036 O O . THR B 2 39 ? 8.221 -5.906 13.110 1.00 38.33 39 THR B O 1
ATOM 1040 N N . LEU B 2 40 ? 6.435 -7.223 12.841 1.00 30.76 40 LEU B N 1
ATOM 1041 C CA . LEU B 2 40 ? 5.551 -6.330 13.601 1.00 32.50 40 LEU B CA 1
ATOM 1042 C C . LEU B 2 40 ? 5.532 -6.811 15.075 1.00 37.02 40 LEU B C 1
ATOM 1043 O O . LEU B 2 40 ? 5.585 -8.017 15.341 1.00 37.32 40 LEU B O 1
ATOM 1048 N N . GLU B 2 41 ? 5.446 -5.880 16.017 1.00 34.50 41 GLU B N 1
ATOM 1049 C CA . GLU B 2 41 ? 5.673 -6.243 17.410 1.00 36.14 41 GLU B CA 1
ATOM 1050 C C . GLU B 2 41 ? 4.801 -5.494 18.382 1.00 35.37 41 GLU B C 1
ATOM 1051 O O . GLU B 2 41 ? 4.434 -4.331 18.165 1.00 35.79 41 GLU B O 1
ATOM 1057 N N . CYS B 2 42 ? 4.458 -6.166 19.469 1.00 31.21 42 CYS B N 1
ATOM 1058 C CA . CYS B 2 42 ? 3.902 -5.459 20.588 1.00 33.63 42 CYS B CA 1
ATOM 1059 C C . CYS B 2 42 ? 4.404 -6.176 21.834 1.00 34.18 42 CYS B C 1
ATOM 1060 O O . CYS B 2 42 ? 4.823 -7.349 21.766 1.00 35.93 42 CYS B O 1
ATOM 1063 N N . ASN B 2 43 ? 4.430 -5.438 22.940 1.00 36.79 43 ASN B N 1
ATOM 1064 C CA . ASN B 2 43 ? 5.008 -5.917 24.168 1.00 38.29 43 ASN B CA 1
ATOM 1065 C C . ASN B 2 43 ? 3.931 -6.211 25.187 1.00 44.89 43 ASN B C 1
ATOM 1066 O O . ASN B 2 43 ? 2.837 -5.661 25.112 1.00 41.32 43 ASN B O 1
ATOM 1071 N N . PHE B 2 44 ? 4.234 -7.060 26.162 1.00 43.33 44 PHE B N 1
ATOM 1072 C CA . PHE B 2 44 ? 3.262 -7.240 27.227 1.00 45.35 44 PHE B CA 1
ATOM 1073 C C . PHE B 2 44 ? 3.932 -7.209 28.581 1.00 53.45 44 PHE B C 1
ATOM 1074 O O . PHE B 2 44 ? 5.112 -7.564 28.721 1.00 52.80 44 PHE B O 1
ATOM 1082 N N . ASP B 2 45 ? 3.155 -6.759 29.566 1.00 60.34 45 ASP B N 1
ATOM 1083 C CA . ASP B 2 45 ? 3.655 -6.433 30.889 1.00 69.25 45 ASP B CA 1
ATOM 1084 C C . ASP B 2 45 ? 2.883 -7.200 31.942 1.00 78.36 45 ASP B C 1
ATOM 1085 O O . ASP B 2 45 ? 1.640 -7.122 32.030 1.00 76.11 45 ASP B O 1
ATOM 1087 N N . THR B 2 46 ? 3.654 -7.942 32.725 1.00 117.53 46 THR B N 1
ATOM 1088 C CA . THR B 2 46 ? 3.159 -8.792 33.785 1.00 122.03 46 THR B CA 1
ATOM 1089 C C . THR B 2 46 ? 4.152 -8.726 34.941 1.00 125.08 46 THR B C 1
ATOM 1090 O O . THR B 2 46 ? 5.354 -8.573 34.718 1.00 128.01 46 THR B O 1
ATOM 1094 N N . GLY B 2 47 ? 3.658 -8.837 36.170 1.00 125.71 47 GLY B N 1
ATOM 1095 C CA . GLY B 2 47 ? 4.515 -8.742 37.342 1.00 122.63 47 GLY B CA 1
ATOM 1096 C C . GLY B 2 47 ? 4.897 -10.072 37.975 1.00 116.92 47 GLY B C 1
ATOM 1097 O O . GLY B 2 47 ? 5.089 -10.155 39.186 1.00 120.04 47 GLY B O 1
ATOM 1098 N N . SER B 2 48 ? 4.995 -11.095 37.155 1.00 112.19 48 SER B N 1
ATOM 1099 C CA . SER B 2 48 ? 5.372 -12.390 37.667 1.00 107.95 48 SER B CA 1
ATOM 1100 C C . SER B 2 48 ? 6.014 -13.170 36.570 1.00 104.79 48 SER B C 1
ATOM 1101 O O . SER B 2 48 ? 5.763 -12.937 35.410 1.00 98.98 48 SER B O 1
ATOM 1103 N N . HIS B 2 49 ? 6.807 -14.142 36.949 1.00 106.08 49 HIS B N 1
ATOM 1104 C CA . HIS B 2 49 ? 7.725 -14.723 36.032 1.00 109.44 49 HIS B CA 1
ATOM 1105 C C . HIS B 2 49 ? 6.799 -15.237 34.976 1.00 109.74 49 HIS B C 1
ATOM 1106 O O . HIS B 2 49 ? 5.643 -15.491 35.257 1.00 110.33 49 HIS B O 1
ATOM 1108 N N . VAL B 2 50 ? 7.253 -15.286 33.737 1.00 108.29 50 VAL B N 1
ATOM 1109 C CA . VAL B 2 50 ? 6.320 -15.373 32.640 1.00 103.91 50 VAL B CA 1
ATOM 1110 C C . VAL B 2 50 ? 6.006 -16.830 32.475 1.00 100.58 50 VAL B C 1
ATOM 1111 O O . VAL B 2 50 ? 6.870 -17.628 32.146 1.00 100.44 50 VAL B O 1
ATOM 1113 N N . ASN B 2 51 ? 4.916 -17.223 33.099 1.00 99.47 51 ASN B N 1
ATOM 1114 C CA . ASN B 2 51 ? 4.611 -18.631 33.226 1.00 96.35 51 ASN B CA 1
ATOM 1115 C C . ASN B 2 51 ? 4.181 -19.295 32.000 1.00 91.66 51 ASN B C 1
ATOM 1116 O O . ASN B 2 51 ? 3.990 -20.509 31.981 1.00 88.58 51 ASN B O 1
ATOM 1118 N N . LEU B 2 52 ? 4.102 -18.525 30.936 1.00 90.63 52 LEU B N 1
ATOM 1119 C CA . LEU B 2 52 ? 3.542 -19.122 29.782 1.00 88.19 52 LEU B CA 1
ATOM 1120 C C . LEU B 2 52 ? 4.042 -20.065 28.732 1.00 86.56 52 LEU B C 1
ATOM 1121 O O . LEU B 2 52 ? 4.939 -19.772 27.983 1.00 85.97 52 LEU B O 1
ATOM 1123 N N . GLY B 2 53 ? 3.385 -21.212 28.727 1.00 84.58 53 GLY B N 1
ATOM 1124 C CA . GLY B 2 53 ? 2.553 -21.755 27.687 1.00 84.37 53 GLY B CA 1
ATOM 1125 C C . GLY B 2 53 ? 1.089 -21.401 27.848 1.00 85.94 53 GLY B C 1
ATOM 1126 O O . GLY B 2 53 ? 0.232 -22.016 27.250 1.00 86.95 53 GLY B O 1
ATOM 1127 N N . ALA B 2 54 ? 0.817 -20.472 28.752 1.00 83.82 54 ALA B N 1
ATOM 1128 C CA . ALA B 2 54 ? -0.485 -19.895 29.019 1.00 77.01 54 ALA B CA 1
ATOM 1129 C C . ALA B 2 54 ? -0.697 -18.644 28.130 1.00 71.62 54 ALA B C 1
ATOM 1130 O O . ALA B 2 54 ? -1.736 -18.011 28.141 1.00 71.58 54 ALA B O 1
ATOM 1132 N N . ILE B 2 55 ? 0.303 -18.295 27.355 1.00 67.24 55 ILE B N 1
ATOM 1133 C CA . ILE B 2 55 ? 0.181 -17.161 26.501 1.00 66.95 55 ILE B CA 1
ATOM 1134 C C . ILE B 2 55 ? -0.157 -17.502 25.074 1.00 67.05 55 ILE B C 1
ATOM 1135 O O . ILE B 2 55 ? 0.469 -18.340 24.478 1.00 66.51 55 ILE B O 1
ATOM 1140 N N . THR B 2 56 ? -1.217 -16.911 24.585 1.00 47.66 56 THR B N 1
ATOM 1141 C CA . THR B 2 56 ? -1.536 -16.897 23.172 1.00 51.32 56 THR B CA 1
ATOM 1142 C C . THR B 2 56 ? -1.153 -15.501 22.668 1.00 49.38 56 THR B C 1
ATOM 1143 O O . THR B 2 56 ? -1.229 -14.530 23.418 1.00 51.69 56 THR B O 1
ATOM 1147 N N . ALA B 2 57 ? -0.700 -15.387 21.427 1.00 41.88 57 ALA B N 1
ATOM 1148 C CA . ALA B 2 57 ? -0.611 -14.082 20.809 1.00 33.93 57 ALA B CA 1
ATOM 1149 C C . ALA B 2 57 ? -1.081 -14.236 19.399 1.00 35.38 57 ALA B C 1
ATOM 1150 O O . ALA B 2 57 ? -0.800 -15.244 18.771 1.00 38.27 57 ALA B O 1
ATOM 1152 N N . SER B 2 58 ? -1.749 -13.224 18.873 1.00 35.97 58 SER B N 1
ATOM 1153 C CA . SER B 2 58 ? -2.133 -13.252 17.472 1.00 38.71 58 SER B CA 1
ATOM 1154 C C . SER B 2 58 ? -2.071 -11.861 16.920 1.00 37.40 58 SER B C 1
ATOM 1155 O O . SER B 2 58 ? -2.246 -10.867 17.651 1.00 35.31 58 SER B O 1
ATOM 1158 N N . LEU B 2 59 ? -1.827 -11.788 15.617 1.00 32.74 59 LEU B N 1
ATOM 1159 C CA . LEU B 2 59 ? -1.876 -10.533 14.926 1.00 33.05 59 LEU B CA 1
ATOM 1160 C C . LEU B 2 59 ? -3.023 -10.604 13.914 1.00 43.26 59 LEU B C 1
ATOM 1161 O O . LEU B 2 59 ? -2.955 -11.349 12.937 1.00 47.27 59 LEU B O 1
ATOM 1166 N N . GLN B 2 60 ? -4.081 -9.846 14.153 1.00 39.57 60 GLN B N 1
ATOM 1167 C CA . GLN B 2 60 ? -5.260 -9.955 13.305 1.00 44.90 60 GLN B CA 1
ATOM 1168 C C . GLN B 2 60 ? -5.456 -8.737 12.424 1.00 42.61 60 GLN B C 1
ATOM 1169 O O . GLN B 2 60 ? -5.641 -7.623 12.914 1.00 38.62 60 GLN B O 1
ATOM 1175 N N . LYS B 2 61 ? -5.452 -8.952 11.110 1.00 42.99 61 LYS B N 1
ATOM 1176 C CA . LYS B 2 61 ? -5.655 -7.833 10.207 1.00 38.43 61 LYS B CA 1
ATOM 1177 C C . LYS B 2 61 ? -7.097 -7.330 10.336 1.00 41.13 61 LYS B C 1
ATOM 1178 O O . LYS B 2 61 ? -8.078 -8.102 10.326 1.00 44.45 61 LYS B O 1
ATOM 1184 N N . VAL B 2 62 ? -7.247 -6.037 10.451 1.00 43.87 62 VAL B N 1
ATOM 1185 C CA . VAL B 2 62 ? -8.551 -5.463 10.589 1.00 44.83 62 VAL B CA 1
ATOM 1186 C C . VAL B 2 62 ? -9.388 -5.612 9.320 1.00 52.62 62 VAL B C 1
ATOM 1187 O O . VAL B 2 62 ? -10.440 -6.176 9.361 1.00 56.68 62 VAL B O 1
ATOM 1191 N N . GLU B 2 63 ? -8.904 -5.157 8.185 1.00 55.98 63 GLU B N 1
ATOM 1192 C CA . GLU B 2 63 ? -9.733 -5.260 6.997 1.00 70.47 63 GLU B CA 1
ATOM 1193 C C . GLU B 2 63 ? -10.090 -6.674 6.563 1.00 84.42 63 GLU B C 1
ATOM 1194 O O . GLU B 2 63 ? -11.237 -6.922 6.272 1.00 92.29 63 GLU B O 1
ATOM 1196 N N . ASP B 2 64 ? -9.128 -7.585 6.585 1.00 85.46 64 ASP B N 1
ATOM 1197 C CA . ASP B 2 64 ? -9.289 -8.983 6.190 1.00 97.58 64 ASP B CA 1
ATOM 1198 C C . ASP B 2 64 ? -10.580 -9.642 6.609 1.00 104.54 64 ASP B C 1
ATOM 1199 O O . ASP B 2 64 ? -11.424 -9.913 5.767 1.00 112.02 64 ASP B O 1
ATOM 1201 N N . PRO B 2 68 ? -10.494 -14.729 5.787 1.00 116.51 68 PRO B N 1
ATOM 1202 C CA . PRO B 2 68 ? -9.523 -14.470 4.739 1.00 115.35 68 PRO B CA 1
ATOM 1203 C C . PRO B 2 68 ? -8.097 -14.880 5.116 1.00 108.70 68 PRO B C 1
ATOM 1204 O O . PRO B 2 68 ? -7.396 -14.242 5.894 1.00 100.74 68 PRO B O 1
ATOM 1208 N N . HIS B 2 69 ? -7.928 -16.148 4.834 1.00 111.88 69 HIS B N 1
ATOM 1209 C CA . HIS B 2 69 ? -6.828 -16.718 5.474 1.00 110.83 69 HIS B CA 1
ATOM 1210 C C . HIS B 2 69 ? -5.914 -17.651 4.978 1.00 115.95 69 HIS B C 1
ATOM 1211 O O . HIS B 2 69 ? -6.338 -18.818 4.744 1.00 120.78 69 HIS B O 1
ATOM 1218 N N . ARG B 2 70 ? -4.721 -17.138 4.649 1.00 114.04 70 ARG B N 1
ATOM 1219 C CA . ARG B 2 70 ? -3.823 -18.258 4.776 1.00 112.98 70 ARG B CA 1
ATOM 1220 C C . ARG B 2 70 ? -3.127 -17.515 5.909 1.00 105.58 70 ARG B C 1
ATOM 1221 O O . ARG B 2 70 ? -2.018 -17.873 6.287 1.00 105.30 70 ARG B O 1
ATOM 1223 N N . GLU B 2 71 ? -3.768 -16.540 6.535 1.00 100.31 71 GLU B N 1
ATOM 1224 C CA . GLU B 2 71 ? -3.183 -15.221 6.679 1.00 89.47 71 GLU B CA 1
ATOM 1225 C C . GLU B 2 71 ? -1.882 -15.275 7.487 1.00 76.87 71 GLU B C 1
ATOM 1226 O O . GLU B 2 71 ? -1.608 -16.244 8.152 1.00 77.81 71 GLU B O 1
ATOM 1232 N N . ARG B 2 72 ? -1.038 -14.558 6.769 1.00 65.86 72 ARG B N 1
ATOM 1233 C CA . ARG B 2 72 ? 0.384 -14.299 6.736 1.00 54.71 72 ARG B CA 1
ATOM 1234 C C . ARG B 2 72 ? 1.400 -13.965 7.767 1.00 46.15 72 ARG B C 1
ATOM 1235 O O . ARG B 2 72 ? 2.530 -14.258 7.569 1.00 46.68 72 ARG B O 1
ATOM 1243 N N . ALA B 2 73 ? 1.033 -13.313 8.822 1.00 41.84 73 ALA B N 1
ATOM 1244 C CA . ALA B 2 73 ? 2.039 -12.903 9.774 1.00 39.81 73 ALA B CA 1
ATOM 1245 C C . ALA B 2 73 ? 2.232 -13.993 10.778 1.00 45.23 73 ALA B C 1
ATOM 1246 O O . ALA B 2 73 ? 1.299 -14.386 11.438 1.00 45.12 73 ALA B O 1
ATOM 1248 N N . THR B 2 74 ? 3.442 -14.487 10.903 1.00 34.99 74 THR B N 1
ATOM 1249 C CA . THR B 2 74 ? 3.656 -15.619 11.770 1.00 37.58 74 THR B CA 1
ATOM 1250 C C . THR B 2 74 ? 4.344 -15.226 13.081 1.00 37.02 74 THR B C 1
ATOM 1251 O O . THR B 2 74 ? 5.317 -14.477 13.082 1.00 37.96 74 THR B O 1
ATOM 1255 N N . LEU B 2 75 ? 3.835 -15.758 14.182 1.00 34.30 75 LEU B N 1
ATOM 1256 C CA . LEU B 2 75 ? 4.362 -15.463 15.521 1.00 33.45 75 LEU B CA 1
ATOM 1257 C C . LEU B 2 75 ? 5.764 -16.055 15.671 1.00 35.36 75 LEU B C 1
ATOM 1258 O O . LEU B 2 75 ? 5.977 -17.199 15.310 1.00 38.87 75 LEU B O 1
ATOM 1263 N N . LEU B 2 76 ? 6.695 -15.274 16.214 1.00 34.81 76 LEU B N 1
ATOM 1264 C CA . LEU B 2 76 ? 8.029 -15.802 16.587 1.00 37.41 76 LEU B CA 1
ATOM 1265 C C . LEU B 2 76 ? 8.068 -16.133 18.089 1.00 41.31 76 LEU B C 1
ATOM 1266 O O . LEU B 2 76 ? 8.232 -15.251 18.927 1.00 40.95 76 LEU B O 1
ATOM 1271 N N . GLU B 2 77 ? 7.837 -17.393 18.425 1.00 39.69 77 GLU B N 1
ATOM 1272 C CA . GLU B 2 77 ? 7.582 -17.774 19.811 1.00 44.60 77 GLU B CA 1
ATOM 1273 C C . GLU B 2 77 ? 8.796 -17.544 20.715 1.00 45.19 77 GLU B C 1
ATOM 1274 O O . GLU B 2 77 ? 8.660 -17.279 21.907 1.00 50.57 77 GLU B O 1
ATOM 1280 N N . GLU B 2 78 ? 9.979 -17.635 20.132 1.00 43.81 78 GLU B N 1
ATOM 1281 C CA . GLU B 2 78 ? 11.199 -17.584 20.904 1.00 49.48 78 GLU B CA 1
ATOM 1282 C C . GLU B 2 78 ? 11.365 -16.221 21.569 1.00 52.51 78 GLU B C 1
ATOM 1283 O O . GLU B 2 78 ? 12.129 -16.083 22.505 1.00 56.31 78 GLU B O 1
ATOM 1289 N N . GLN B 2 79 ? 10.655 -15.206 21.103 1.00 49.31 79 GLN B N 1
ATOM 1290 C CA . GLN B 2 79 ? 10.848 -13.899 21.717 1.00 54.81 79 GLN B CA 1
ATOM 1291 C C . GLN B 2 79 ? 9.832 -13.573 22.824 1.00 51.85 79 GLN B C 1
ATOM 1292 O O . GLN B 2 79 ? 9.952 -12.548 23.510 1.00 50.98 79 GLN B O 1
ATOM 1298 N N . LEU B 2 80 ? 8.870 -14.465 23.035 1.00 49.02 80 LEU B N 1
ATOM 1299 C CA . LEU B 2 80 ? 7.907 -14.277 24.108 1.00 51.73 80 LEU B CA 1
ATOM 1300 C C . LEU B 2 80 ? 8.547 -14.120 25.503 1.00 55.40 80 LEU B C 1
ATOM 1301 O O . LEU B 2 80 ? 8.093 -13.287 26.285 1.00 56.56 80 LEU B O 1
ATOM 1306 N N . PRO B 2 81 ? 9.599 -14.902 25.824 1.00 58.66 81 PRO B N 1
ATOM 1307 C CA . PRO B 2 81 ? 10.204 -14.675 27.148 1.00 62.15 81 PRO B CA 1
ATOM 1308 C C . PRO B 2 81 ? 10.839 -13.287 27.307 1.00 63.28 81 PRO B C 1
ATOM 1309 O O . PRO B 2 81 ? 11.115 -12.879 28.430 1.00 65.63 81 PRO B O 1
ATOM 1313 N N . LEU B 2 82 ? 11.072 -12.585 26.201 1.00 62.19 82 LEU B N 1
ATOM 1314 C CA . LEU B 2 82 ? 11.525 -11.189 26.246 1.00 65.18 82 LEU B CA 1
ATOM 1315 C C . LEU B 2 82 ? 10.360 -10.223 26.447 1.00 61.76 82 LEU B C 1
ATOM 1316 O O . LEU B 2 82 ? 10.544 -9.011 26.413 1.00 62.06 82 LEU B O 1
ATOM 1321 N N . GLY B 2 83 ? 9.162 -10.765 26.628 1.00 57.80 83 GLY B N 1
ATOM 1322 C CA . GLY B 2 83 ? 7.969 -9.942 26.760 1.00 52.94 83 GLY B CA 1
ATOM 1323 C C . GLY B 2 83 ? 7.471 -9.300 25.469 1.00 49.05 83 GLY B C 1
ATOM 1324 O O . GLY B 2 83 ? 6.804 -8.269 25.501 1.00 43.27 83 GLY B O 1
ATOM 1325 N N . LYS B 2 84 ? 7.776 -9.906 24.331 1.00 41.10 84 LYS B N 1
ATOM 1326 C CA . LYS B 2 84 ? 7.350 -9.358 23.055 1.00 45.89 84 LYS B CA 1
ATOM 1327 C C . LYS B 2 84 ? 6.620 -10.405 22.248 1.00 40.66 84 LYS B C 1
ATOM 1328 O O . LYS B 2 84 ? 6.992 -11.577 22.219 1.00 39.22 84 LYS B O 1
ATOM 1334 N N . ALA B 2 85 ? 5.593 -9.945 21.572 1.00 33.88 85 ALA B N 1
ATOM 1335 C CA . ALA B 2 85 ? 4.914 -10.732 20.581 1.00 33.81 85 ALA B CA 1
ATOM 1336 C C . ALA B 2 85 ? 5.343 -10.155 19.238 1.00 33.43 85 ALA B C 1
ATOM 1337 O O . ALA B 2 85 ? 5.006 -8.999 18.917 1.00 34.59 85 ALA B O 1
ATOM 1339 N N . SER B 2 86 ? 6.131 -10.940 18.503 1.00 34.84 86 SER B N 1
ATOM 1340 C CA . SER B 2 86 ? 6.682 -10.528 17.217 1.00 33.15 86 SER B CA 1
ATOM 1341 C C . SER B 2 86 ? 6.126 -11.391 16.148 1.00 31.01 86 SER B C 1
ATOM 1342 O O . SER B 2 86 ? 6.130 -12.622 16.269 1.00 32.28 86 SER B O 1
ATOM 1345 N N . PHE B 2 87 ? 5.726 -10.742 15.070 1.00 31.21 87 PHE B N 1
ATOM 1346 C CA . PHE B 2 87 ? 5.101 -11.404 13.940 1.00 27.27 87 PHE B CA 1
ATOM 1347 C C . PHE B 2 87 ? 5.822 -11.039 12.654 1.00 32.24 87 PHE B C 1
ATOM 1348 O O . PHE B 2 87 ? 5.979 -9.865 12.330 1.00 34.68 87 PHE B O 1
ATOM 1356 N N . HIS B 2 88 ? 6.279 -12.026 11.918 1.00 28.66 88 HIS B N 1
ATOM 1357 C CA . HIS B 2 88 ? 7.042 -11.797 10.715 1.00 30.79 88 HIS B CA 1
ATOM 1358 C C . HIS B 2 88 ? 6.187 -11.988 9.487 1.00 34.45 88 HIS B C 1
ATOM 1359 O O . HIS B 2 88 ? 5.472 -12.936 9.382 1.00 31.09 88 HIS B O 1
ATOM 1366 N N . ILE B 2 89 ? 6.258 -11.028 8.585 1.00 31.70 89 ILE B N 1
ATOM 1367 C CA . ILE B 2 89 ? 5.730 -11.176 7.254 1.00 30.60 89 ILE B CA 1
ATOM 1368 C C . ILE B 2 89 ? 6.807 -11.086 6.194 1.00 31.44 89 ILE B C 1
ATOM 1369 O O . ILE B 2 89 ? 7.513 -10.135 6.075 1.00 31.62 89 ILE B O 1
ATOM 1374 N N . PRO B 2 90 ? 6.858 -12.201 5.391 1.00 33.41 90 PRO B N 1
ATOM 1375 C CA . PRO B 2 90 ? 7.860 -12.159 4.332 1.00 36.58 90 PRO B CA 1
ATOM 1376 C C . PRO B 2 90 ? 7.382 -11.436 3.079 1.00 38.45 90 PRO B C 1
ATOM 1377 O O . PRO B 2 90 ? 6.262 -11.581 2.730 1.00 37.74 90 PRO B O 1
ATOM 1381 N 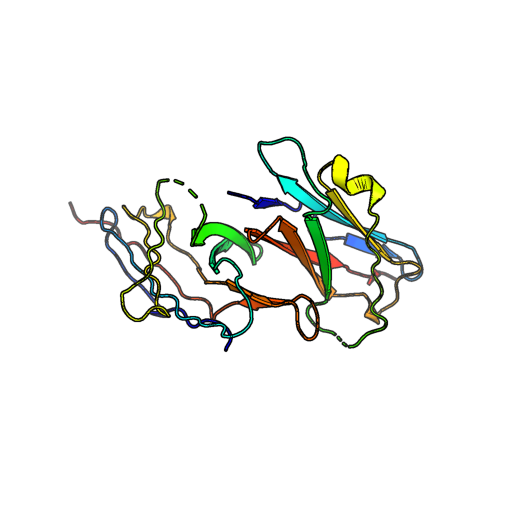N . GLN B 2 91 ? 8.237 -10.663 2.439 1.00 37.21 91 GLN B N 1
ATOM 1382 C CA . GLN B 2 91 ? 7.973 -10.168 1.108 1.00 37.62 91 GLN B CA 1
ATOM 1383 C C . GLN B 2 91 ? 6.651 -9.449 0.958 1.00 37.27 91 GLN B C 1
ATOM 1384 O O . GLN B 2 91 ? 5.825 -9.867 0.220 1.00 37.38 91 GLN B O 1
ATOM 1390 N N . VAL B 2 92 ? 6.433 -8.428 1.759 1.00 35.54 92 VAL B N 1
ATOM 1391 C CA . VAL B 2 92 ? 5.139 -7.812 1.852 1.00 34.02 92 VAL B CA 1
ATOM 1392 C C . VAL B 2 92 ? 4.561 -7.375 0.522 1.00 35.12 92 VAL B C 1
ATOM 1393 O O . VAL B 2 92 ? 5.243 -6.929 -0.328 1.00 33.80 92 VAL B O 1
ATOM 1397 N N . GLN B 2 93 ? 3.267 -7.530 0.392 1.00 36.04 93 GLN B N 1
ATOM 1398 C CA . GLN B 2 93 ? 2.515 -7.217 -0.816 1.00 36.76 93 GLN B CA 1
ATOM 1399 C C . GLN B 2 93 ? 1.576 -6.059 -0.492 1.00 38.51 93 GLN B C 1
ATOM 1400 O O . GLN B 2 93 ? 1.367 -5.724 0.689 1.00 37.05 93 GLN B O 1
ATOM 1406 N N . VAL B 2 94 ? 1.024 -5.438 -1.530 1.00 37.85 94 VAL B N 1
ATOM 1407 C CA . VAL B 2 94 ? -0.031 -4.450 -1.384 1.00 42.05 94 VAL B CA 1
ATOM 1408 C C . VAL B 2 94 ? -1.129 -4.946 -0.416 1.00 42.32 94 VAL B C 1
ATOM 1409 O O . VAL B 2 94 ? -1.591 -4.191 0.425 1.00 39.68 94 VAL B O 1
ATOM 1413 N N . ARG B 2 95 ? -1.523 -6.215 -0.516 1.00 38.35 95 ARG B N 1
ATOM 1414 C CA . ARG B 2 95 ? -2.574 -6.735 0.361 1.00 42.01 95 ARG B CA 1
ATOM 1415 C C . ARG B 2 95 ? -2.225 -6.737 1.860 1.00 40.15 95 ARG B C 1
ATOM 1416 O O . ARG B 2 95 ? -3.117 -6.889 2.702 1.00 43.99 95 ARG B O 1
ATOM 1424 N N . ASP B 2 96 ? -0.944 -6.609 2.195 1.00 35.98 96 ASP B N 1
ATOM 1425 C CA . ASP B 2 96 ? -0.544 -6.602 3.624 1.00 36.54 96 ASP B CA 1
ATOM 1426 C C . ASP B 2 96 ? -0.744 -5.239 4.281 1.00 40.24 96 ASP B C 1
ATOM 1427 O O . ASP B 2 96 ? -0.668 -5.109 5.517 1.00 36.55 96 ASP B O 1
ATOM 1432 N N . GLU B 2 97 ? -0.944 -4.219 3.455 1.00 43.03 97 GLU B N 1
ATOM 1433 C CA . GLU B 2 97 ? -1.061 -2.847 3.944 1.00 41.46 97 GLU B CA 1
ATOM 1434 C C . GLU B 2 97 ? -2.360 -2.700 4.709 1.00 36.02 97 GLU B C 1
ATOM 1435 O O . GLU B 2 97 ? -3.407 -3.174 4.270 1.00 38.79 97 GLU B O 1
ATOM 1441 N N . GLY B 2 98 ? -2.291 -2.059 5.869 1.00 42.74 98 GLY B N 1
ATOM 1442 C CA . GLY B 2 98 ? -3.497 -1.734 6.603 1.00 40.83 98 GLY B CA 1
ATOM 1443 C C . GLY B 2 98 ? -3.244 -1.824 8.103 1.00 39.89 98 GLY B C 1
ATOM 1444 O O . GLY B 2 98 ? -2.102 -1.907 8.561 1.00 38.24 98 GLY B O 1
ATOM 1445 N N . GLN B 2 99 ? -4.341 -1.837 8.848 1.00 39.23 99 GLN B N 1
ATOM 1446 C CA . GLN B 2 99 ? -4.321 -1.868 10.293 1.00 40.04 99 GLN B CA 1
ATOM 1447 C C . GLN B 2 99 ? -4.461 -3.303 10.792 1.00 34.54 99 GLN B C 1
ATOM 1448 O O . GLN B 2 99 ? -5.124 -4.128 10.161 1.00 37.11 99 GLN B O 1
ATOM 1454 N N . TYR B 2 100 ? -3.827 -3.578 11.926 1.00 31.25 100 TYR B N 1
ATOM 1455 C CA . TYR B 2 100 ? -3.766 -4.904 12.533 1.00 31.65 100 TYR B CA 1
ATOM 1456 C C . TYR B 2 100 ? -4.054 -4.734 14.015 1.00 34.48 100 TYR B C 1
ATOM 1457 O O . TYR B 2 100 ? -3.684 -3.709 14.576 1.00 32.70 100 TYR B O 1
ATOM 1466 N N . GLN B 2 101 ? -4.684 -5.715 14.649 1.00 36.18 101 GLN B N 1
ATOM 1467 C CA . GLN B 2 101 ? -4.710 -5.780 16.126 1.00 32.90 101 GLN B CA 1
ATOM 1468 C C . GLN B 2 101 ? -3.656 -6.753 16.637 1.00 31.33 101 GLN B C 1
ATOM 1469 O O . GLN B 2 101 ? -3.618 -7.931 16.239 1.00 33.85 101 GLN B O 1
ATOM 1475 N N . CYS B 2 102 ? -2.806 -6.273 17.537 1.00 28.72 102 CYS B N 1
ATOM 1476 C CA . CYS B 2 102 ? -1.849 -7.136 18.208 1.00 30.40 102 CYS B CA 1
ATOM 1477 C C . CYS B 2 102 ? -2.483 -7.620 19.485 1.00 35.08 102 CYS B C 1
ATOM 1478 O O . CYS B 2 102 ? -2.691 -6.804 20.371 1.00 35.21 102 CYS B O 1
ATOM 1481 N N . ILE B 2 103 ? -2.786 -8.919 19.595 1.00 33.75 103 ILE B N 1
ATOM 1482 C CA . ILE B 2 103 ? -3.660 -9.415 20.674 1.00 34.24 103 ILE B CA 1
ATOM 1483 C C . ILE B 2 103 ? -2.896 -10.420 21.490 1.00 38.10 103 ILE B C 1
ATOM 1484 O O . ILE B 2 103 ? -2.285 -11.339 20.955 1.00 38.67 103 ILE B O 1
ATOM 1489 N N . ILE B 2 104 ? -2.876 -10.223 22.795 1.00 34.98 104 ILE B N 1
ATOM 1490 C CA . ILE B 2 104 ? -2.132 -11.140 23.620 1.00 36.61 104 ILE B CA 1
ATOM 1491 C C . ILE B 2 104 ? -3.049 -11.596 24.749 1.00 38.22 104 ILE B C 1
ATOM 1492 O O . ILE B 2 104 ? -3.690 -10.777 25.418 1.00 38.53 104 ILE B O 1
ATOM 1497 N N . ILE B 2 105 ? -3.131 -12.915 24.894 1.00 39.09 105 ILE B N 1
ATOM 1498 C CA . ILE B 2 105 ? -3.963 -13.578 25.867 1.00 43.63 105 ILE B CA 1
ATOM 1499 C C . ILE B 2 105 ? -3.053 -14.276 26.871 1.00 47.53 105 ILE B C 1
ATOM 1500 O O . ILE B 2 105 ? -2.060 -14.924 26.481 1.00 46.72 105 ILE B O 1
ATOM 1505 N N . TYR B 2 106 ? -3.396 -14.143 28.146 1.00 48.76 106 TYR B N 1
ATOM 1506 C CA . TYR B 2 106 ? -2.626 -14.729 29.242 1.00 56.60 106 TYR B CA 1
ATOM 1507 C C . TYR B 2 106 ? -3.608 -15.297 30.250 1.00 59.64 106 TYR B C 1
ATOM 1508 O O . TYR B 2 106 ? -4.196 -14.555 31.052 1.00 60.34 106 TYR B O 1
ATOM 1517 N N . GLY B 2 107 ? -3.818 -16.608 30.194 1.00 62.02 107 GLY B N 1
ATOM 1518 C CA . GLY B 2 107 ? -4.861 -17.221 31.004 1.00 64.59 107 GLY B CA 1
ATOM 1519 C C . GLY B 2 107 ? -6.211 -16.799 30.443 1.00 65.16 107 GLY B C 1
ATOM 1520 O O . GLY B 2 107 ? -6.517 -17.060 29.267 1.00 65.57 107 GLY B O 1
ATOM 1521 N N . VAL B 2 108 ? -7.020 -16.134 31.262 1.00 63.74 108 VAL B N 1
ATOM 1522 C CA . VAL B 2 108 ? -8.264 -15.567 30.764 1.00 60.51 108 VAL B CA 1
ATOM 1523 C C . VAL B 2 108 ? -8.163 -14.048 30.627 1.00 57.38 108 VAL B C 1
ATOM 1524 O O . VAL B 2 108 ? -9.096 -13.411 30.140 1.00 59.94 108 VAL B O 1
ATOM 1528 N N . ALA B 2 109 ? -7.027 -13.488 31.028 1.00 51.92 109 ALA B N 1
ATOM 1529 C CA . ALA B 2 109 ? -6.759 -12.069 30.868 1.00 47.80 109 ALA B CA 1
ATOM 1530 C C . ALA B 2 109 ? -6.228 -11.758 29.465 1.00 47.65 109 ALA B C 1
ATOM 1531 O O . ALA B 2 109 ? -5.648 -12.625 28.797 1.00 50.59 109 ALA B O 1
ATOM 1533 N N . TRP B 2 110 ? -6.409 -10.520 29.014 1.00 40.75 110 TRP B N 1
ATOM 1534 C CA . TRP B 2 110 ? -5.962 -10.158 27.670 1.00 35.45 110 TRP B CA 1
ATOM 1535 C C . TRP B 2 110 ? -5.938 -8.649 27.468 1.00 33.56 110 TRP B C 1
ATOM 1536 O O . TRP B 2 110 ? -6.520 -7.889 28.251 1.00 34.91 110 TRP B O 1
ATOM 1547 N N . ASP B 2 111 ? -5.268 -8.223 26.403 1.00 34.63 111 ASP B N 1
ATOM 1548 C CA . ASP B 2 111 ? -5.205 -6.818 26.016 1.00 33.87 111 ASP B CA 1
ATOM 1549 C C . ASP B 2 111 ? -4.785 -6.784 24.538 1.00 33.04 111 ASP B C 1
ATOM 1550 O O . ASP B 2 111 ? -4.424 -7.808 23.980 1.00 34.78 111 ASP B O 1
ATOM 1555 N N . TYR B 2 112 ? -4.871 -5.625 23.909 1.00 35.61 112 TYR B N 1
ATOM 1556 C CA . TYR B 2 112 ? -4.484 -5.480 22.509 1.00 32.86 112 TYR B CA 1
ATOM 1557 C C . TYR B 2 112 ? -4.129 -4.035 22.174 1.00 32.50 112 TYR B C 1
ATOM 1558 O O . TYR B 2 112 ? -4.454 -3.114 22.942 1.00 30.73 112 TYR B O 1
ATOM 1567 N N . LYS B 2 113 ? -3.441 -3.849 21.039 1.00 28.94 113 LYS B N 1
ATOM 1568 C CA . LYS B 2 113 ? -3.166 -2.526 20.496 1.00 26.59 113 LYS B CA 1
ATOM 1569 C C . LYS B 2 113 ? -3.337 -2.586 18.969 1.00 31.07 113 LYS B C 1
ATOM 1570 O O . LYS B 2 113 ? -3.412 -3.676 18.397 1.00 29.01 113 LYS B O 1
ATOM 1576 N N . TYR B 2 114 ? -3.385 -1.431 18.321 1.00 31.27 114 TYR B N 1
ATOM 1577 C CA . TYR B 2 114 ? -3.408 -1.389 16.859 1.00 30.06 114 TYR B CA 1
ATOM 1578 C C . TYR B 2 114 ? -1.996 -1.114 16.351 1.00 33.63 114 TYR B C 1
ATOM 1579 O O . TYR B 2 114 ? -1.247 -0.378 17.002 1.00 29.21 114 TYR B O 1
ATOM 1588 N N . LEU B 2 115 ? -1.647 -1.747 15.224 1.00 31.20 115 LEU B N 1
ATOM 1589 C CA . LEU B 2 115 ? -0.421 -1.507 14.463 1.00 33.70 115 LEU B CA 1
ATOM 1590 C C . LEU B 2 115 ? -0.811 -1.213 13.026 1.00 35.12 115 LEU B C 1
ATOM 1591 O O . LEU B 2 115 ? -1.764 -1.810 12.523 1.00 32.02 115 LEU B O 1
ATOM 1596 N N . THR B 2 116 ? -0.082 -0.333 12.349 1.00 36.33 116 THR B N 1
ATOM 1597 C CA . THR B 2 116 ? -0.366 -0.074 10.942 1.00 37.35 116 THR B CA 1
ATOM 1598 C C . THR B 2 116 ? 0.857 -0.407 10.095 1.00 38.10 116 THR B C 1
ATOM 1599 O O . THR B 2 116 ? 1.973 -0.056 10.449 1.00 34.51 116 THR B O 1
ATOM 1603 N N . LEU B 2 117 ? 0.625 -1.103 8.978 1.00 36.95 117 LEU B N 1
ATOM 1604 C CA . LEU B 2 117 ? 1.677 -1.385 8.033 1.00 35.28 117 LEU B CA 1
ATOM 1605 C C . LEU B 2 117 ? 1.396 -0.640 6.758 1.00 33.83 117 LEU B C 1
ATOM 1606 O O . LEU B 2 117 ? 0.330 -0.776 6.187 1.00 38.43 117 LEU B O 1
ATOM 1611 N N A LYS B 2 118 ? 2.356 0.171 6.333 0.51 35.23 118 LYS B N 1
ATOM 1612 N N B LYS B 2 118 ? 2.377 0.154 6.339 0.49 35.20 118 LYS B N 1
ATOM 1613 C CA A LYS B 2 118 ? 2.270 0.879 5.061 0.51 41.08 118 LYS B CA 1
ATOM 1614 C CA B LYS B 2 118 ? 2.341 0.913 5.091 0.49 41.27 118 LYS B CA 1
ATOM 1615 C C A LYS B 2 118 ? 3.351 0.347 4.119 0.51 44.17 118 LYS B C 1
ATOM 1616 C C B LYS B 2 118 ? 3.371 0.329 4.119 0.49 44.12 118 LYS B C 1
ATOM 1617 O O A LYS B 2 118 ? 4.494 0.128 4.517 0.51 43.43 118 LYS B O 1
ATOM 1618 O O B LYS B 2 118 ? 4.509 0.060 4.501 0.49 43.29 118 LYS B O 1
ATOM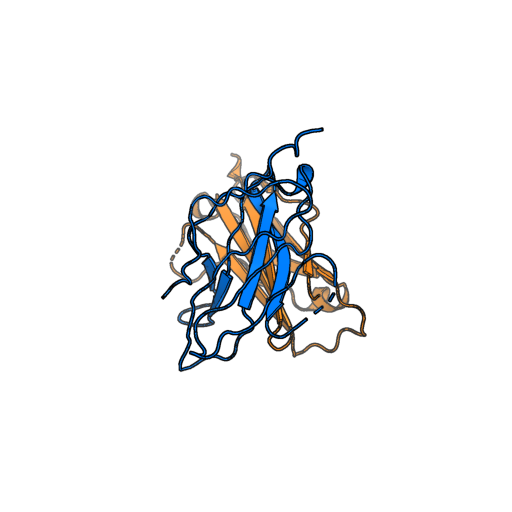 1623 N N . VAL B 2 119 ? 2.968 0.118 2.873 1.00 45.61 119 VAL B N 1
ATOM 1624 C CA . VAL B 2 119 ? 3.862 -0.469 1.880 1.00 51.10 119 VAL B CA 1
ATOM 1625 C C . VAL B 2 119 ? 4.182 0.580 0.832 1.00 54.40 119 VAL B C 1
ATOM 1626 O O . VAL B 2 119 ? 3.282 0.984 0.111 1.00 59.47 119 VAL B O 1
ATOM 1630 N N . LYS B 2 120 ? 5.404 1.102 0.809 1.00 57.03 120 LYS B N 1
ATOM 1631 C CA . LYS B 2 120 ? 5.932 1.965 -0.264 1.00 64.53 120 LYS B CA 1
ATOM 1632 C C . LYS B 2 120 ? 6.414 1.226 -1.478 1.00 66.76 120 LYS B C 1
ATOM 1633 O O . LYS B 2 120 ? 6.823 0.105 -1.364 1.00 66.57 120 LYS B O 1
ATOM 1639 N N . ALA B 2 121 ? 6.461 1.886 -2.630 1.00 69.76 121 ALA B N 1
ATOM 1640 C CA . ALA B 2 121 ? 7.093 1.309 -3.806 1.00 75.65 121 ALA B CA 1
ATOM 1641 C C . ALA B 2 121 ? 8.553 1.752 -3.897 1.00 76.62 121 ALA B C 1
ATOM 1642 O O . ALA B 2 121 ? 8.913 2.828 -3.416 1.00 77.21 121 ALA B O 1
#

Foldseek 3Di:
DQKAKDDQEWEEAAFAKTKMKIFDDDPPDDDKKWKWFADPVGDTDTQDIPPPDQWDWDADDVRGMIIIMRHGHHQVVWGKIWMWDWDCPPHTDIRIHPIHTYGYDYDDD/DKEKAAPAAEAEEEAQAKDKGKIFIDDDDQQPDVQKDKDKAFDVDPDPDFWDWDVVCVNVRMTITMGGRDHPVVFAKIWTKMGGNNDIYIDIHGYHYDD

Sequence (208 aa):
NPPTFSPALLVVVTEGDSATFTCCSSFSSTSESFVLNWYRMSPSGQPDKLAAFPESRFRVTQLPNGRDFHMMSVVRARRDDSGTYLCCGAISLAPKVQIKESLRAEELRVTERRALFTVTVPKELYIIEHGSSDVTLECNFDTGSHVNLGAITASLQKVEDPHRERATLLEEQLPLGKASFHIPQVQVRDEGQYQCIIIYGVAWDYKYLTLKKVKA

GO terms:
  GO:0004888 transmembrane signaling receptor activity (F, IDA)
  GO:0005886 plasma membrane (C, IDA)
  GO:0038023 signaling receptor activity (F, IDA)
  GO:0050860 negative regulation of T cell receptor signaling pathway (P, IDA)
  GO:0050868 negative regulation of T cell activation (P, IDA)
  GO:0005886 plasma membrane (C, IC)
  GO:0050728 negative regulation of inflammatory response (P, IC)
  GO:0002841 negative regulation of T cell mediated immune response to tumor cell (P, IDA)
  GO:0005515 protein binding (F, IPI)
  GO:0006915 apoptotic process (P, TAS)
  GO:0006959 humoral immune response (P, TAS)
  GO:0005886 plasma membrane (C, TAS)

B-factor: mean 50.49, std 19.85, range [10.21, 136.69]

Solvent-accessible surface area: 10835 Å² total; per-residue (Å²): 161,77,5,89,18,58,56,77,104,27,85,18,42,42,42,63,69,0,50,0,33,0,30,46,76,45,148,98,51,86,35,5,7,0,0,0,69,14,40,149,80,24,22,0,82,13,24,12,7,62,86,96,137,64,41,133,18,58,88,47,142,84,34,125,24,15,67,0,17,0,38,178,3,128,118,99,3,32,13,40,1,0,0,0,3,5,18,86,67,130,65,20,57,14,32,43,5,161,113,1,82,0,97,5,60,112,120,94,155,104,14,40,1,71,26,108,108,75,80,16,93,29,100,101,38,44,74,10,47,0,46,0,36,19,54,57,89,69,94,60,84,40,89,53,23,61,9,20,20,33,39,72,87,53,116,145,90,60,48,25,88,44,49,126,117,49,28,104,133,18,49,0,0,4,55,0,56,120,0,74,116,141,4,82,21,74,10,21,0,1,0,8,45,48,75,14,0,1,0,20,21,0,44,0,42,25,86,134

Radius of gyration: 18.42 Å; Cα contacts (8 Å, |Δi|>4): 538; chains: 2; bounding box: 40×49×47 Å

Organism: Homo sapiens (NCBI:txid9606)